Protein 3FYF (pdb70)

Secondary structure (DSSP, 8-state):
--STTHHHHHHHHHHHHHHHHHHHHHHHHHTT-EEEEEEEEEETTS-EEE--TTTSEEEEETTEEEEE-SSGGG-----EEEEEEEEEEEEE-TT--EEEEEEEE-SS-EEEEEEEEPTTSSEEEEEEEETT----EEEEEEEEETTT-/-HHHHHHHHHTTHHHHTTTTT-TTTHHHHHHHHHHHHHHHHHHTT-EEEEEEEEEETTS-EEE--TTTSEEEEETTEEEEEESSSSS-----EEEEEEEEEEEEEE-TT--EEEEEEEE-SS--EEEEEEEPTTS-EEEEEEEETTS---EEEEEEEEE--TTT--

CATH classification: 2.40.128.410

Foldseek 3Di:
DVVVPVVVVVVVVVLVVFLVLQVQLVVQLVQQFKKFFFQWKAWPVGDIDGDGSVQAMWTGDDQKIWGFHPDPPRDNVTDIQIAGKDDWDWDADPLGWIWIWIKGDDDVWIKIKIKIHDPSGQWIKIWIDIPVPPRIMIGTGGMHGNVVD/DVVVVVVVVVVVVVCCCPVVVCCVVVVLVVQLVLQVQLVVLLVQFFKKFQFQWKAFPVGDIDGDGSQQAMWGTDPQKIWGGHCPADLDPVVHDIQIAGKDDWDWDADPQGWIWIWIWGDGDPKIWIKIKIADPSGQWIKIFIDIPVPDTTMIGTGGMHGHDPPPHD

Sequence (315 aa):
EAWKKERQEKKALEAQQDSVSYVQAINALKNGSFVLEADNVVVFRNGIMRFVSSNTNYVEVNDGQGIIQTAFTNFVYNGVTVQQGNVNGISMRQDKDGNVYYNYGINGIAVSATVSSIVLTGGTNNQASVTINPNFSGNTLTMNGYLVPYNEGSLQTRKQREDAKREAWKKERQEKKALEAQQDSVSYVQAINALKNGSFVLEADNVVFRNGIMRFVSSNTNYVEVNDGQGIIQTAFTNFVYNGGVTVQGNVNGISMRQDKDGNVYYNYGINGIAVSSATVSSIVLTGGTNQASVTINPNFSGNTLTMNGYLVPYNEGHHH

Solvent-accessible surface area: 17370 Å² total; per-residue (Å²): 170,100,181,154,118,108,155,116,112,137,149,60,119,106,61,130,125,25,54,88,31,30,82,85,0,43,74,6,2,160,115,15,30,0,6,0,54,0,48,0,0,33,8,75,68,23,0,0,55,27,31,60,52,111,70,1,46,0,36,2,54,132,44,105,7,32,0,36,0,55,26,95,115,11,70,46,100,65,36,56,1,108,10,85,21,70,65,95,40,66,160,114,45,206,72,12,1,3,56,3,51,5,7,0,77,28,171,111,40,22,4,68,2,48,1,16,0,0,16,34,4,16,9,0,5,0,48,0,49,7,77,176,59,46,78,44,0,21,0,0,0,83,1,32,22,80,129,116,58,90,128,100,67,165,109,114,180,87,86,57,126,110,112,49,145,123,135,127,148,70,71,127,136,60,101,91,53,118,113,21,52,92,24,36,82,92,0,23,72,6,2,136,122,16,30,0,4,0,46,1,41,0,0,30,8,197,58,23,0,0,64,27,36,66,43,131,76,2,37,0,14,2,40,132,46,92,1,42,0,38,0,42,21,94,110,7,76,51,96,107,28,34,65,3,99,15,89,20,69,67,95,42,66,171,117,51,196,61,8,1,0,56,3,59,6,10,2,86,27,178,99,42,37,7,71,3,45,0,15,0,0,14,30,1,17,11,0,5,0,32,0,33,8,72,183,91,30,101,19,1,26,0,0,0,83,1,36,52,54,50,130,52,140,22,191

InterPro domains:
  IPR025347 Protein of unknown function DUF4251 [PF14059] (49-182)

B-factor: mean 65.66, std 26.93, range [27.72, 155.42]

Structure (mmCIF, N/CA/C/O backbone):
data_3FYF
#
_entry.id   3FYF
#
_cell.length_a   92.959
_cell.length_b   62.249
_cell.length_c   67.051
_cell.angle_alpha   90.00
_cell.angle_beta   94.37
_cell.angle_gamma   90.00
#
_symmetry.space_group_name_H-M   'C 1 2 1'
#
loop_
_entity.id
_entity.type
_entity.pdbx_description
1 polymer 'PROTEIN BVU-3222'
2 water water
#
loop_
_atom_site.group_PDB
_atom_site.id
_atom_site.type_symbol
_atom_site.label_atom_id
_atom_site.label_alt_id
_atom_site.label_comp_id
_atom_site.label_asym_id
_atom_site.label_entity_id
_atom_site.label_seq_id
_atom_site.pdbx_PDB_ins_code
_atom_site.Cartn_x
_atom_site.Cartn_y
_atom_site.Cartn_z
_atom_site.occupancy
_atom_site.B_iso_or_equiv
_atom_site.auth_seq_id
_atom_site.auth_comp_id
_atom_site.auth_asym_id
_atom_site.auth_atom_id
_atom_site.pdbx_PDB_model_num
ATOM 1 N N . GLU A 1 15 ? 38.309 92.672 -35.626 1.00 149.85 33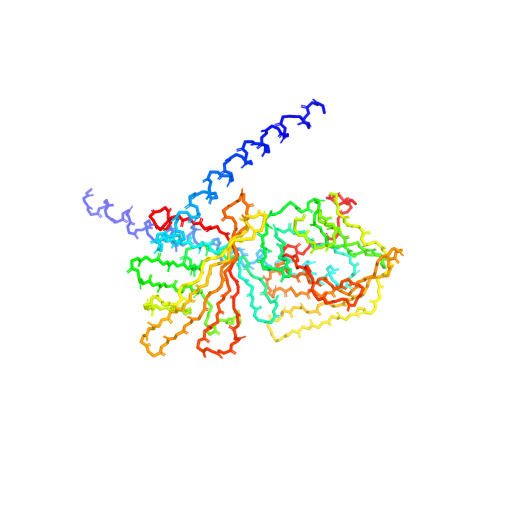 GLU A N 1
ATOM 2 C CA . GLU A 1 15 ? 37.253 93.556 -36.204 1.00 149.86 33 GLU A CA 1
ATOM 3 C C . GLU A 1 15 ? 36.357 92.809 -37.192 1.00 149.93 33 GLU A C 1
ATOM 4 O O . GLU A 1 15 ? 35.144 93.026 -37.224 1.00 149.92 33 GLU A O 1
ATOM 10 N N . ALA A 1 16 ? 36.963 91.934 -37.994 1.00 149.96 34 ALA A N 1
ATOM 11 C CA . ALA A 1 16 ? 36.228 91.132 -38.970 1.00 150.00 34 ALA A CA 1
ATOM 12 C C . ALA A 1 16 ? 35.849 89.764 -38.397 1.00 150.14 34 ALA A C 1
ATOM 13 O O . ALA A 1 16 ? 34.664 89.449 -38.258 1.00 149.28 34 ALA A O 1
ATOM 15 N N . TRP A 1 17 ? 36.862 88.966 -38.062 1.00 150.54 35 TRP A N 1
ATOM 16 C CA . TRP A 1 17 ? 36.664 87.636 -37.486 1.00 150.49 35 TRP A CA 1
ATOM 17 C C . TRP A 1 17 ? 36.486 87.705 -35.969 1.00 149.52 35 TRP A C 1
ATOM 18 O O . TRP A 1 17 ? 35.676 86.969 -35.399 1.00 149.65 35 TRP A O 1
ATOM 29 N N . LYS A 1 18 ? 37.235 88.600 -35.327 1.00 147.98 36 LYS A N 1
ATOM 30 C CA . LYS A 1 18 ? 37.287 88.680 -33.864 1.00 146.41 36 LYS A CA 1
ATOM 31 C C . LYS A 1 18 ? 36.256 89.640 -33.252 1.00 145.17 36 LYS A C 1
ATOM 32 O O . LYS A 1 18 ? 36.557 90.377 -32.308 1.00 144.91 36 LYS A O 1
ATOM 38 N N . LYS A 1 19 ? 35.044 89.619 -33.803 1.00 143.80 37 LYS A N 1
ATOM 39 C CA . LYS A 1 19 ? 33.898 90.345 -33.253 1.00 142.53 37 LYS A CA 1
ATOM 40 C C . LYS A 1 19 ? 32.652 89.459 -33.251 1.00 141.49 37 LYS A C 1
ATOM 41 O O . LYS A 1 19 ? 31.767 89.620 -32.408 1.00 141.25 37 LYS A O 1
ATOM 47 N N . GLU A 1 20 ? 32.596 88.530 -34.204 1.00 140.68 38 GLU A N 1
ATOM 48 C CA . GLU A 1 20 ? 31.542 87.517 -34.262 1.00 139.91 38 GLU A CA 1
ATOM 49 C C . GLU A 1 20 ? 31.832 86.405 -33.254 1.00 139.43 38 GLU A C 1
ATOM 50 O O . GLU A 1 20 ? 30.913 85.762 -32.740 1.00 139.97 38 GLU A O 1
ATOM 56 N N . ARG A 1 21 ? 33.119 86.193 -32.980 1.00 137.95 39 ARG A N 1
ATOM 57 C CA . ARG A 1 21 ? 33.572 85.180 -32.030 1.00 136.50 39 ARG A CA 1
ATOM 58 C C . ARG A 1 21 ? 33.348 85.634 -30.584 1.00 135.01 39 ARG A C 1
ATOM 59 O O . ARG A 1 21 ? 33.203 84.805 -29.681 1.00 135.44 39 ARG A O 1
ATOM 67 N N . GLN A 1 22 ? 33.318 86.951 -30.377 1.00 132.90 40 GLN A N 1
ATOM 68 C CA . GLN A 1 22 ? 32.997 87.546 -29.075 1.00 131.14 40 GLN A CA 1
ATOM 69 C C . GLN A 1 22 ? 31.508 87.430 -28.751 1.00 128.29 40 GLN A C 1
ATOM 70 O O . GLN A 1 22 ? 31.127 87.337 -27.582 1.00 128.09 40 GLN A O 1
ATOM 76 N N . GLU A 1 23 ? 30.678 87.450 -29.792 1.00 125.24 41 GLU A N 1
ATOM 77 C CA . GLU A 1 23 ? 29.228 87.329 -29.649 1.00 122.93 41 GLU A CA 1
ATOM 78 C C . GLU A 1 23 ? 28.807 85.895 -29.337 1.00 120.23 41 GLU A C 1
ATOM 79 O O . GLU A 1 23 ? 27.854 85.672 -28.590 1.00 120.92 41 GLU A O 1
ATOM 85 N N . LYS A 1 24 ? 29.527 84.931 -29.908 1.00 116.49 42 LYS A N 1
ATOM 86 C CA . LYS A 1 24 ? 29.266 83.506 -29.683 1.00 112.03 42 LYS A CA 1
ATOM 87 C C . LYS A 1 24 ? 29.787 83.050 -28.312 1.00 108.92 42 LYS A C 1
ATOM 88 O O . LYS A 1 24 ? 29.352 82.026 -27.779 1.00 106.50 42 LYS A O 1
ATOM 94 N N . LYS A 1 25 ? 30.721 83.824 -27.760 1.00 106.09 43 LYS A N 1
ATOM 95 C CA . LYS A 1 25 ? 31.203 83.655 -26.391 1.00 103.26 43 LYS A CA 1
ATOM 96 C C . LYS A 1 25 ? 30.115 84.054 -25.389 1.00 101.71 43 LYS A C 1
ATOM 97 O O . LYS A 1 25 ? 29.908 83.373 -24.380 1.00 100.81 43 LYS A O 1
ATOM 103 N N . ALA A 1 26 ? 29.422 85.154 -25.687 1.00 100.00 44 ALA A N 1
ATOM 104 C CA . ALA A 1 26 ? 28.355 85.690 -24.836 1.00 98.07 44 ALA A CA 1
ATOM 105 C C . ALA A 1 26 ? 27.087 84.832 -24.849 1.00 96.46 44 ALA A C 1
ATOM 106 O O . ALA A 1 26 ? 26.338 84.810 -23.869 1.00 97.03 44 ALA A O 1
ATOM 108 N N . LEU A 1 27 ? 26.848 84.141 -25.962 1.00 94.78 45 LEU A N 1
ATOM 109 C CA . LEU A 1 27 ? 25.749 83.180 -26.061 1.00 93.95 45 LEU A CA 1
ATOM 110 C C . LEU A 1 27 ? 26.029 81.924 -25.241 1.00 91.57 45 LEU A C 1
ATOM 111 O O . LEU A 1 27 ? 25.108 81.315 -24.691 1.00 93.21 45 LEU A O 1
ATOM 116 N N . GLU A 1 28 ? 27.303 81.542 -25.171 1.00 88.17 46 GLU A N 1
ATOM 117 C CA . GLU A 1 28 ? 27.739 80.437 -24.322 1.00 85.18 46 GLU A CA 1
ATOM 118 C C . GLU A 1 28 ? 27.710 80.851 -22.851 1.00 81.18 46 GLU A C 1
ATOM 119 O O . GLU A 1 28 ? 27.356 80.050 -21.984 1.00 80.81 46 GLU A O 1
ATOM 125 N N . ALA A 1 29 ? 28.061 82.110 -22.587 1.00 78.43 47 ALA A N 1
ATOM 126 C CA . ALA A 1 29 ? 28.019 82.687 -21.239 1.00 77.21 47 ALA A CA 1
ATOM 127 C C . ALA A 1 29 ? 26.594 82.877 -20.698 1.00 76.84 47 ALA A C 1
ATOM 128 O O . ALA A 1 29 ? 26.405 83.100 -19.500 1.00 74.87 47 ALA A O 1
ATOM 130 N N . GLN A 1 30 ? 25.603 82.796 -21.585 1.00 76.01 48 GLN A N 1
ATOM 131 C CA . GLN A 1 30 ? 24.197 82.861 -21.196 1.00 77.94 48 GLN A CA 1
ATOM 132 C C . GLN A 1 30 ? 23.655 81.450 -20.945 1.00 74.85 48 GLN A C 1
ATOM 133 O O . GLN A 1 30 ? 22.853 81.244 -20.033 1.00 73.44 48 GLN A O 1
ATOM 139 N N . GLN A 1 31 ? 24.107 80.490 -21.757 1.00 74.33 49 GLN A N 1
ATOM 140 C CA . GLN A 1 31 ? 23.802 79.064 -21.564 1.00 73.50 49 GLN A CA 1
ATOM 141 C C . GLN A 1 31 ? 24.413 78.521 -20.268 1.00 69.66 49 GLN A C 1
ATOM 142 O O . GLN A 1 31 ? 23.814 77.668 -19.606 1.00 64.53 49 GLN A O 1
ATOM 148 N N . ASP A 1 32 ? 25.607 79.018 -19.931 1.00 66.05 50 ASP A N 1
ATOM 149 C CA . ASP A 1 32 ? 26.315 78.667 -18.698 1.00 62.68 50 ASP A CA 1
ATOM 150 C C . ASP A 1 32 ? 25.538 79.116 -17.463 1.00 63.59 50 ASP A C 1
ATOM 151 O O . ASP A 1 32 ? 25.437 78.373 -16.480 1.00 64.09 50 ASP A O 1
ATOM 156 N N . SER A 1 33 ? 24.986 80.327 -17.530 1.00 64.36 51 SER A N 1
ATOM 157 C CA . SER A 1 33 ? 24.200 80.900 -16.435 1.00 62.88 51 SER A CA 1
ATOM 158 C C . SER A 1 33 ? 22.883 80.156 -16.206 1.00 63.67 51 SER A C 1
ATOM 159 O O . SER A 1 33 ? 22.459 79.979 -15.059 1.00 62.05 51 SER A O 1
ATOM 162 N N . VAL A 1 34 ? 22.257 79.716 -17.299 1.00 64.97 52 VAL A N 1
ATOM 163 C CA . VAL A 1 34 ? 21.035 78.904 -17.255 1.00 65.89 52 VAL A CA 1
ATOM 164 C C . VAL A 1 34 ? 21.324 77.545 -16.617 1.00 63.81 52 VAL A C 1
ATOM 165 O O . VAL A 1 34 ? 20.587 77.089 -15.732 1.00 67.63 52 VAL A O 1
ATOM 169 N N . SER A 1 35 ? 22.415 76.923 -17.057 1.00 61.13 53 SER A N 1
ATOM 170 C CA . SER A 1 35 ? 22.879 75.650 -16.512 1.00 59.95 53 SER A CA 1
ATOM 171 C C . SER A 1 35 ? 23.239 75.712 -15.015 1.00 55.86 53 SER A C 1
ATOM 172 O O . SER A 1 35 ? 23.067 74.732 -14.292 1.00 58.77 53 SER A O 1
ATOM 175 N N . TYR A 1 36 ? 23.713 76.874 -14.570 1.00 53.97 54 TYR A N 1
ATOM 176 C CA . TYR A 1 36 ? 24.041 77.146 -13.166 1.00 56.71 54 TYR A CA 1
ATOM 177 C C . TYR A 1 36 ? 22.831 77.131 -12.223 1.00 57.34 54 TYR A C 1
ATOM 178 O O . TYR A 1 36 ? 22.910 76.604 -11.110 1.00 60.72 54 TYR A O 1
ATOM 187 N N . VAL A 1 37 ? 21.723 77.713 -12.675 1.00 59.70 55 VAL A N 1
ATOM 188 C CA . VAL A 1 37 ? 20.465 77.744 -11.921 1.00 58.27 55 VAL A CA 1
ATOM 189 C C . VAL A 1 37 ? 19.889 76.326 -11.834 1.00 57.51 55 VAL A C 1
ATOM 190 O O . VAL A 1 37 ? 19.405 75.906 -10.778 1.00 58.37 55 VAL A O 1
ATOM 194 N N . GLN A 1 38 ? 19.981 75.592 -12.943 1.00 56.63 56 GLN A N 1
ATOM 195 C CA . GLN A 1 38 ? 19.589 74.182 -13.003 1.00 58.43 56 GLN A CA 1
ATOM 196 C C . GLN A 1 38 ? 20.434 73.297 -12.092 1.00 56.50 56 GLN A C 1
ATOM 197 O O . GLN A 1 38 ? 19.905 72.367 -11.480 1.00 58.85 56 GLN A O 1
ATOM 203 N N . ALA A 1 39 ? 21.736 73.586 -12.014 1.00 55.76 57 ALA A N 1
ATOM 204 C CA . ALA A 1 39 ? 22.652 72.900 -11.091 1.00 52.40 57 ALA A CA 1
ATOM 205 C C . ALA A 1 39 ? 22.298 73.168 -9.627 1.00 46.97 57 ALA A C 1
ATOM 206 O O . ALA A 1 39 ? 22.243 72.239 -8.826 1.00 49.19 57 ALA A O 1
ATOM 208 N N . ILE A 1 40 ? 22.069 74.441 -9.301 1.00 51.63 58 ILE A N 1
ATOM 209 C CA . ILE A 1 40 ? 21.755 74.899 -7.939 1.00 56.34 58 ILE A CA 1
ATOM 210 C C . ILE A 1 40 ? 20.444 74.313 -7.405 1.00 60.74 58 ILE A C 1
ATOM 211 O O . ILE A 1 40 ? 20.366 73.913 -6.237 1.00 64.62 58 ILE A O 1
ATOM 216 N N . ASN A 1 41 ? 19.435 74.241 -8.274 1.00 64.59 59 ASN A N 1
ATOM 217 C CA . ASN A 1 41 ? 18.153 73.620 -7.943 1.00 62.84 59 ASN A CA 1
ATOM 218 C C . ASN A 1 41 ? 18.275 72.110 -7.763 1.00 60.62 59 ASN A C 1
ATOM 219 O O . ASN A 1 41 ? 17.648 71.537 -6.877 1.00 63.19 59 ASN A O 1
ATOM 224 N N . ALA A 1 42 ? 19.107 71.485 -8.592 1.00 60.29 60 ALA A N 1
ATOM 225 C CA . ALA A 1 42 ? 19.362 70.044 -8.534 1.00 59.64 60 ALA A CA 1
ATOM 226 C C . ALA A 1 42 ? 20.074 69.620 -7.248 1.00 59.12 60 ALA A C 1
ATOM 227 O O . ALA A 1 42 ? 19.745 68.579 -6.673 1.00 60.27 60 ALA A O 1
ATOM 229 N N . LEU A 1 43 ? 21.043 70.425 -6.806 1.00 58.28 61 LEU A N 1
ATOM 230 C CA . LEU A 1 43 ? 21.722 70.193 -5.526 1.00 55.51 61 LEU A CA 1
ATOM 231 C C . LEU A 1 43 ? 20.777 70.399 -4.341 1.00 56.18 61 LEU A C 1
ATOM 232 O O . LEU A 1 43 ? 20.776 69.602 -3.406 1.00 61.29 61 LEU A O 1
ATOM 237 N N . LYS A 1 44 ? 19.978 71.465 -4.397 1.00 61.56 62 LYS A N 1
ATOM 238 C CA . LYS A 1 44 ? 18.985 71.789 -3.365 1.00 64.07 62 LYS A CA 1
ATOM 239 C C . LYS A 1 44 ? 17.909 70.700 -3.216 1.00 62.46 62 LYS A C 1
ATOM 240 O O . LYS A 1 44 ? 17.537 70.338 -2.100 1.00 62.29 62 LYS A O 1
ATOM 246 N N . ASN A 1 45 ? 17.444 70.161 -4.343 1.00 60.39 63 ASN A N 1
ATOM 247 C CA . ASN A 1 45 ? 16.439 69.089 -4.345 1.00 60.94 63 ASN A CA 1
ATOM 248 C C . ASN A 1 45 ? 16.974 67.700 -3.997 1.00 62.47 63 ASN A C 1
ATOM 249 O O . ASN A 1 45 ? 16.191 66.761 -3.803 1.00 64.21 63 ASN A O 1
ATOM 254 N N . GLY A 1 46 ? 18.299 67.573 -3.925 1.00 57.46 64 GLY A N 1
ATOM 255 C CA . GLY A 1 46 ? 18.949 66.293 -3.667 1.00 54.88 64 GLY A CA 1
ATOM 256 C C . GLY A 1 46 ? 18.776 65.332 -4.825 1.00 55.23 64 GLY A C 1
ATOM 257 O O . GLY A 1 46 ? 18.659 64.120 -4.623 1.00 54.33 64 GLY A O 1
ATOM 258 N N . SER A 1 47 ? 18.744 65.884 -6.038 1.00 54.69 65 SER A N 1
ATOM 259 C CA . SER A 1 47 ? 18.534 65.101 -7.247 1.00 55.35 65 SER A CA 1
ATOM 260 C C . SER A 1 47 ? 19.435 65.616 -8.367 1.00 52.70 65 SER A C 1
ATOM 261 O O . SER A 1 47 ? 19.080 66.550 -9.083 1.00 56.88 65 SER A O 1
ATOM 264 N N . PHE A 1 48 ? 20.609 65.006 -8.510 1.00 50.74 66 PHE A N 1
ATOM 265 C CA . PHE A 1 48 ? 21.624 65.513 -9.438 1.00 50.60 66 PHE A CA 1
ATOM 266 C C . PHE A 1 48 ? 22.575 64.414 -9.873 1.00 49.06 66 PHE A C 1
ATOM 267 O O . PHE A 1 48 ? 22.603 63.333 -9.285 1.00 53.33 66 PHE A O 1
ATOM 275 N N . VAL A 1 49 ? 23.366 64.712 -10.900 1.00 50.80 67 VAL A N 1
ATOM 276 C CA . VAL A 1 49 ? 24.429 63.823 -11.347 1.00 46.63 67 VAL A CA 1
ATOM 277 C C . VAL A 1 49 ? 25.618 64.653 -11.846 1.00 46.86 67 VAL A C 1
ATOM 278 O O . VAL A 1 49 ? 25.435 65.664 -12.517 1.00 48.32 67 VAL A O 1
ATOM 282 N N . LEU A 1 50 ? 26.831 64.264 -11.455 1.00 49.81 68 LEU A N 1
ATOM 283 C CA . LEU A 1 50 ? 28.025 64.836 -12.069 1.00 48.99 68 LEU A CA 1
ATOM 284 C C . LEU A 1 50 ? 28.705 63.797 -12.918 1.00 49.12 68 LEU A C 1
ATOM 285 O O . LEU A 1 50 ? 29.197 62.791 -12.416 1.00 45.65 68 LEU A O 1
ATOM 290 N N . GLU A 1 51 ? 28.735 64.081 -14.212 1.00 51.75 69 GLU A N 1
ATOM 291 C CA . GLU A 1 51 ? 29.363 63.234 -15.200 1.00 53.58 69 GLU A CA 1
ATOM 292 C C . GLU A 1 51 ? 30.826 63.652 -15.354 1.00 46.18 69 GLU A C 1
ATOM 293 O O . GLU A 1 51 ? 31.118 64.740 -15.844 1.00 46.76 69 GLU A O 1
ATOM 299 N N . ALA A 1 52 ? 31.737 62.789 -14.906 1.00 46.97 70 ALA A N 1
ATOM 300 C CA . ALA A 1 52 ? 33.172 63.082 -14.938 1.00 45.99 70 ALA A CA 1
ATOM 301 C C . ALA A 1 52 ? 33.754 63.140 -16.353 1.00 47.15 70 ALA A C 1
ATOM 302 O O . ALA A 1 52 ? 33.605 62.206 -17.143 1.00 43.68 70 ALA A O 1
ATOM 304 N N . ASP A 1 53 ? 34.406 64.257 -16.655 1.00 43.89 71 ASP A N 1
ATOM 305 C CA . ASP A 1 53 ? 35.237 64.373 -17.835 1.00 45.64 71 ASP A CA 1
ATOM 306 C C . ASP A 1 53 ? 36.637 63.847 -17.538 1.00 44.64 71 ASP A C 1
ATOM 307 O O . ASP A 1 53 ? 37.239 63.158 -18.357 1.00 41.75 71 ASP A O 1
ATOM 312 N N . ASN A 1 54 ? 37.158 64.189 -16.363 1.00 44.75 72 ASN A N 1
ATOM 313 C CA . ASN A 1 54 ? 38.454 63.668 -15.938 1.00 41.92 72 ASN A CA 1
ATOM 314 C C . ASN A 1 54 ? 38.495 63.328 -14.464 1.00 37.51 72 ASN A C 1
ATOM 315 O O . ASN A 1 54 ? 37.693 63.825 -13.680 1.00 31.64 72 ASN A O 1
ATOM 320 N N . VAL A 1 55 ? 39.435 62.458 -14.111 1.00 36.94 73 VAL A N 1
ATOM 321 C CA A VAL A 1 55 ? 39.612 61.975 -12.750 0.50 39.07 73 VAL A CA 1
ATOM 322 C CA B VAL A 1 55 ? 39.608 62.057 -12.724 0.50 38.94 73 VAL A CA 1
ATOM 323 C C . VAL A 1 55 ? 41.041 62.296 -12.290 1.00 39.38 73 VAL A C 1
ATOM 324 O O . VAL A 1 55 ? 41.984 62.068 -13.047 1.00 38.32 73 VAL A O 1
ATOM 331 N N . VAL A 1 56 ? 41.190 62.817 -11.069 1.00 42.40 74 VAL A N 1
ATOM 332 C CA . VAL A 1 56 ? 42.506 63.101 -10.482 1.00 40.65 74 VAL A CA 1
ATOM 333 C C . VAL A 1 56 ? 42.689 62.217 -9.260 1.00 41.76 74 VAL A C 1
ATOM 334 O O . VAL A 1 56 ? 41.854 62.214 -8.359 1.00 36.34 74 VAL A O 1
ATOM 338 N N . PHE A 1 57 ? 43.782 61.459 -9.250 1.00 43.57 75 PHE A N 1
ATOM 339 C CA . PHE A 1 57 ? 44.051 60.501 -8.188 1.00 46.11 75 PHE A CA 1
ATOM 340 C C . PHE A 1 57 ? 44.956 61.083 -7.100 1.00 48.74 75 PHE A C 1
ATOM 341 O O . PHE A 1 57 ? 45.466 62.203 -7.238 1.00 44.79 75 PHE A O 1
ATOM 349 N N . ARG A 1 58 ? 45.138 60.309 -6.030 1.00 54.95 76 ARG A N 1
ATOM 350 C CA . ARG A 1 58 ? 45.916 60.711 -4.849 1.00 59.02 76 ARG A CA 1
ATOM 351 C C . ARG A 1 58 ? 47.374 61.007 -5.186 1.00 57.25 76 ARG A C 1
ATOM 352 O O . ARG A 1 58 ? 47.935 61.999 -4.722 1.00 57.20 76 ARG A O 1
ATOM 354 N N . ASN A 1 59 ? 47.961 60.153 -6.022 1.00 60.57 77 ASN A N 1
ATOM 355 C CA . ASN A 1 59 ? 49.336 60.316 -6.482 1.00 59.76 77 ASN A CA 1
ATOM 356 C C . ASN A 1 59 ? 49.528 61.306 -7.643 1.00 56.04 77 ASN A C 1
ATOM 357 O O . ASN A 1 59 ? 50.557 61.278 -8.316 1.00 60.13 77 ASN A O 1
ATOM 362 N N . GLY A 1 60 ? 48.533 62.160 -7.877 1.00 48.91 78 GLY A N 1
ATOM 363 C CA . GLY A 1 60 ? 48.652 63.245 -8.841 1.00 44.88 78 GLY A CA 1
ATOM 364 C C . GLY A 1 60 ? 48.338 62.901 -10.285 1.00 42.85 78 GLY A C 1
ATOM 365 O O . GLY A 1 60 ? 48.374 63.778 -11.151 1.00 41.30 78 GLY A O 1
ATOM 366 N N . ILE A 1 61 ? 48.034 61.630 -10.548 1.00 38.47 79 ILE A N 1
ATOM 367 C CA . ILE A 1 61 ? 47.665 61.177 -11.889 1.00 38.80 79 ILE A CA 1
ATOM 368 C C . ILE A 1 61 ? 46.295 61.730 -12.247 1.00 40.96 79 ILE A C 1
ATOM 369 O O . ILE A 1 61 ? 45.360 61.632 -11.453 1.00 46.72 79 ILE A O 1
ATOM 374 N N . MET A 1 62 ? 46.197 62.368 -13.408 1.00 43.31 80 MET A N 1
ATOM 375 C CA . MET A 1 62 ? 44.892 62.644 -13.986 1.00 43.94 80 MET A CA 1
ATOM 376 C C . MET A 1 62 ? 44.681 61.904 -15.301 1.00 44.39 80 MET A C 1
ATOM 377 O O . MET A 1 62 ? 45.598 61.755 -16.114 1.00 44.38 80 MET A O 1
ATOM 382 N N . ARG A 1 63 ? 43.451 61.440 -15.479 1.00 41.41 81 ARG A N 1
ATOM 383 C CA . ARG A 1 63 ? 43.074 60.707 -16.661 1.00 43.89 81 ARG A CA 1
ATOM 384 C C . ARG A 1 63 ? 41.746 61.236 -17.179 1.00 39.12 81 ARG A C 1
ATOM 385 O O . ARG A 1 63 ? 40.789 61.345 -16.417 1.00 40.42 81 ARG A O 1
ATOM 393 N N . PHE A 1 64 ? 41.687 61.571 -18.467 1.00 41.12 82 PHE A N 1
ATOM 394 C CA . PHE A 1 64 ? 40.411 61.922 -19.105 1.00 40.99 82 PHE A CA 1
ATOM 395 C C . PHE A 1 64 ? 39.610 60.643 -19.319 1.00 39.62 82 PHE A C 1
ATOM 396 O O . PHE A 1 64 ? 40.165 59.639 -19.739 1.00 43.85 82 PHE A O 1
ATOM 404 N N . VAL A 1 65 ? 38.321 60.669 -18.987 1.00 40.61 83 VAL A N 1
ATOM 405 C CA . VAL A 1 65 ? 37.511 59.444 -18.958 1.00 48.75 83 VAL A CA 1
ATOM 406 C C . VAL A 1 65 ? 36.161 59.632 -19.640 1.00 52.83 83 VAL A C 1
ATOM 407 O O . VAL A 1 65 ? 35.799 60.747 -20.026 1.00 57.54 83 VAL A O 1
ATOM 411 N N . SER A 1 66 ? 35.416 58.541 -19.781 1.00 60.60 84 SER A N 1
ATOM 412 C CA . SER A 1 66 ? 34.040 58.630 -20.248 1.00 63.86 84 SER A CA 1
ATOM 413 C C . SER A 1 66 ? 33.093 58.915 -19.087 1.00 63.31 84 SER A C 1
ATOM 414 O O . SER A 1 66 ? 33.214 58.333 -18.007 1.00 63.89 84 SER A O 1
ATOM 417 N N . SER A 1 67 ? 32.143 59.810 -19.330 1.00 67.86 85 SER A N 1
ATOM 418 C CA . SER A 1 67 ? 31.189 60.262 -18.318 1.00 71.41 85 SER A CA 1
ATOM 419 C C . SER A 1 67 ? 30.105 59.243 -17.928 1.00 76.00 85 SER A C 1
ATOM 420 O O . SER A 1 67 ? 29.323 59.488 -17.001 1.00 75.20 85 SER A O 1
ATOM 423 N N . ASN A 1 68 ? 30.061 58.109 -18.631 1.00 75.51 86 ASN A N 1
ATOM 424 C CA . ASN A 1 68 ? 29.114 57.039 -18.319 1.00 74.61 86 ASN A CA 1
ATOM 425 C C . ASN A 1 68 ? 29.678 55.926 -17.424 1.00 70.80 86 ASN A C 1
ATOM 426 O O . ASN A 1 68 ? 28.913 55.135 -16.874 1.00 71.08 86 ASN A O 1
ATOM 431 N N . THR A 1 69 ? 31.002 55.866 -17.277 1.00 65.40 87 THR A N 1
ATOM 432 C CA . THR A 1 69 ? 31.633 54.893 -16.371 1.00 64.41 87 THR A CA 1
ATOM 433 C C . THR A 1 69 ? 32.318 55.551 -15.158 1.00 60.66 87 THR A C 1
ATOM 434 O O . THR A 1 69 ? 32.891 54.871 -14.304 1.00 56.88 87 THR A O 1
ATOM 438 N N . ASN A 1 70 ? 32.256 56.878 -15.097 1.00 56.94 88 ASN A N 1
ATOM 439 C CA . ASN A 1 70 ? 32.785 57.639 -13.964 1.00 52.54 88 ASN A CA 1
ATOM 440 C C . ASN A 1 70 ? 31.829 58.769 -13.625 1.00 47.57 88 ASN A C 1
ATOM 441 O O . ASN A 1 70 ? 31.700 59.717 -14.394 1.00 48.30 88 ASN A O 1
ATOM 446 N N . TYR A 1 71 ? 31.141 58.656 -12.491 1.00 46.94 89 TYR A N 1
ATOM 447 C CA . TYR A 1 71 ? 30.111 59.634 -12.132 1.00 48.53 89 TYR A CA 1
ATOM 448 C C . TYR A 1 71 ? 29.723 59.614 -10.652 1.00 46.34 89 TYR A C 1
ATOM 449 O O . TYR A 1 71 ? 30.058 58.691 -9.920 1.00 43.05 89 TYR A O 1
ATOM 458 N N . VAL A 1 72 ? 29.027 60.659 -10.220 1.00 48.80 90 VAL A N 1
ATOM 459 C CA . VAL A 1 72 ? 28.322 60.637 -8.938 1.00 53.38 90 VAL A CA 1
ATOM 460 C C . VAL A 1 72 ? 26.880 61.060 -9.165 1.00 50.14 90 VAL A C 1
ATOM 461 O O . VAL A 1 72 ? 26.615 61.998 -9.905 1.00 53.69 90 VAL A O 1
ATOM 465 N N . GLU A 1 73 ? 25.947 60.342 -8.556 1.00 53.39 91 GLU A N 1
ATOM 466 C CA . GLU A 1 73 ? 24.555 60.780 -8.556 1.00 55.67 91 GLU A CA 1
ATOM 467 C C . GLU A 1 73 ? 23.927 60.673 -7.179 1.00 49.94 91 GLU A C 1
ATOM 468 O O . GLU A 1 73 ? 24.297 59.821 -6.379 1.00 49.12 91 GLU A O 1
ATOM 474 N N . VAL A 1 74 ? 23.009 61.588 -6.901 1.00 52.40 92 VAL A N 1
ATOM 475 C CA . VAL A 1 74 ? 22.194 61.537 -5.698 1.00 55.31 92 VAL A CA 1
ATOM 476 C C . VAL A 1 74 ? 20.756 61.722 -6.153 1.00 60.40 92 VAL A C 1
ATOM 477 O O . VAL A 1 74 ? 20.463 62.642 -6.915 1.00 59.73 92 VAL A O 1
ATOM 481 N N . ASN A 1 75 ? 19.882 60.817 -5.719 1.00 60.87 93 ASN A N 1
ATOM 482 C CA . ASN A 1 75 ? 18.450 60.949 -5.944 1.00 65.55 93 ASN A CA 1
ATOM 483 C C . ASN A 1 75 ? 17.657 60.310 -4.810 1.00 66.59 93 ASN A C 1
ATOM 484 O O . ASN A 1 75 ? 17.966 59.190 -4.388 1.00 66.81 93 ASN A O 1
ATOM 489 N N . ASP A 1 76 ? 16.661 61.050 -4.319 1.00 67.79 94 ASP A N 1
ATOM 490 C CA . ASP A 1 76 ? 15.672 60.568 -3.343 1.00 70.38 94 ASP A CA 1
ATOM 491 C C . ASP A 1 76 ? 16.303 59.977 -2.077 1.00 67.44 94 ASP A C 1
ATOM 492 O O . ASP A 1 76 ? 15.913 58.896 -1.617 1.00 67.42 94 ASP A O 1
ATOM 497 N N . GLY A 1 77 ? 17.300 60.678 -1.539 1.00 60.33 95 GLY A N 1
ATOM 498 C CA . GLY A 1 77 ? 17.983 60.251 -0.320 1.00 51.39 95 GLY A CA 1
ATOM 499 C C . GLY A 1 77 ? 18.957 59.100 -0.496 1.00 50.08 95 GLY A C 1
ATOM 500 O O . GLY A 1 77 ? 19.463 58.558 0.487 1.00 49.66 95 GLY A O 1
ATOM 501 N N . GLN A 1 78 ? 19.213 58.712 -1.743 1.00 51.78 96 GLN A N 1
ATOM 502 C CA . GLN A 1 78 ? 20.216 57.688 -2.040 1.00 55.12 96 GLN A CA 1
ATOM 503 C C . GLN A 1 78 ? 21.262 58.206 -3.021 1.00 52.95 96 GLN A C 1
ATOM 504 O O . GLN A 1 78 ? 20.985 59.091 -3.826 1.00 51.78 96 GLN A O 1
ATOM 510 N N . GLY A 1 79 ? 22.466 57.649 -2.942 1.00 52.81 97 GLY A N 1
ATOM 511 C CA . GLY A 1 79 ? 23.551 58.082 -3.806 1.00 53.04 97 GLY A CA 1
ATOM 512 C C . GLY A 1 79 ? 24.437 56.970 -4.320 1.00 51.99 97 GLY A C 1
ATOM 513 O O . GLY A 1 79 ? 24.540 55.908 -3.717 1.00 51.44 97 GLY A O 1
ATOM 514 N N . ILE A 1 80 ? 25.075 57.213 -5.455 1.00 55.45 98 ILE A N 1
ATOM 515 C CA . ILE A 1 80 ? 26.092 56.297 -5.946 1.00 54.04 98 ILE A CA 1
ATOM 516 C C . ILE A 1 80 ? 27.353 57.034 -6.420 1.00 49.07 98 ILE A C 1
ATOM 517 O O . ILE A 1 80 ? 27.285 58.128 -6.994 1.00 44.57 98 ILE A O 1
ATOM 522 N N . ILE A 1 81 ? 28.497 56.440 -6.100 1.00 47.51 99 ILE A N 1
ATOM 523 C CA . ILE A 1 81 ? 29.775 56.802 -6.666 1.00 47.48 99 ILE A CA 1
ATOM 524 C C . ILE A 1 81 ? 30.190 55.626 -7.539 1.00 49.61 99 ILE A C 1
ATOM 525 O O . ILE A 1 81 ? 30.367 54.510 -7.049 1.00 48.15 99 ILE A O 1
ATOM 530 N N . GLN A 1 82 ? 30.325 55.884 -8.835 1.00 50.72 100 GLN A N 1
ATOM 531 C CA . GLN A 1 82 ? 30.783 54.880 -9.780 1.00 50.72 100 GLN A CA 1
ATOM 532 C C . GLN A 1 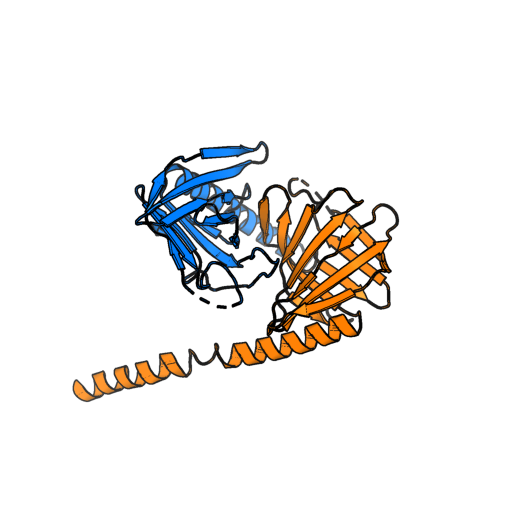82 ? 32.075 55.341 -10.447 1.00 50.56 100 GLN A C 1
ATOM 533 O O . GLN A 1 82 ? 32.162 56.455 -10.966 1.00 50.99 100 GLN A O 1
ATOM 539 N N . THR A 1 83 ? 33.075 54.472 -10.419 1.00 51.18 101 THR A N 1
ATOM 540 C CA . THR A 1 83 ? 34.346 54.737 -11.074 1.00 51.91 101 THR A CA 1
ATOM 541 C C . THR A 1 83 ? 34.937 53.458 -11.662 1.00 53.00 101 THR A C 1
ATOM 542 O O . THR A 1 83 ? 34.718 52.367 -11.136 1.00 53.59 101 THR A O 1
ATOM 546 N N . ALA A 1 84 ? 35.683 53.606 -12.754 1.00 53.59 102 ALA A N 1
ATOM 547 C CA . ALA A 1 84 ? 36.248 52.469 -13.486 1.00 56.27 102 ALA A CA 1
ATOM 548 C C . ALA A 1 84 ? 37.562 51.952 -12.894 1.00 60.96 102 ALA A C 1
ATOM 549 O O . ALA A 1 84 ? 38.182 51.032 -13.443 1.00 62.62 102 ALA A O 1
ATOM 551 N N . PHE A 1 85 ? 37.966 52.525 -11.762 1.00 61.04 103 PHE A N 1
ATOM 552 C CA . PHE A 1 85 ? 39.273 52.255 -11.179 1.00 61.28 103 PHE A CA 1
ATOM 553 C C . PHE A 1 85 ? 39.124 51.585 -9.822 1.00 63.26 103 PHE A C 1
ATOM 554 O O . PHE A 1 85 ? 38.506 52.135 -8.910 1.00 62.33 103 PHE A O 1
ATOM 562 N N . THR A 1 86 ? 39.685 50.382 -9.720 1.00 65.95 104 THR A N 1
ATOM 563 C CA . THR A 1 86 ? 39.628 49.553 -8.516 1.00 69.89 104 THR A CA 1
ATOM 564 C C . THR A 1 86 ? 40.426 50.199 -7.379 1.00 69.52 104 THR A C 1
ATOM 565 O O . THR A 1 86 ? 41.527 50.715 -7.605 1.00 71.11 104 THR A O 1
ATOM 569 N N . ASN A 1 87 ? 39.849 50.176 -6.175 1.00 65.88 105 ASN A N 1
ATOM 570 C CA . ASN A 1 87 ? 40.422 50.786 -4.961 1.00 67.91 105 ASN A CA 1
ATOM 571 C C . ASN A 1 87 ? 40.745 52.278 -5.055 1.00 66.99 105 ASN A C 1
ATOM 572 O O . ASN A 1 87 ? 41.551 52.790 -4.270 1.00 68.67 105 ASN A O 1
ATOM 577 N N . PHE A 1 88 ? 40.100 52.954 -6.012 1.00 64.61 106 PHE A N 1
ATOM 578 C CA . PHE A 1 88 ? 40.260 54.395 -6.283 1.00 65.16 106 PHE A CA 1
ATOM 579 C C . PHE A 1 88 ? 41.695 54.800 -6.663 1.00 65.10 106 PHE A C 1
ATOM 580 O O . PHE A 1 88 ? 42.112 55.935 -6.440 1.00 66.77 106 PHE A O 1
ATOM 588 N N . VAL A 1 89 ? 42.432 53.850 -7.239 1.00 66.15 107 VAL A N 1
ATOM 589 C CA . VAL A 1 89 ? 43.809 54.051 -7.698 1.00 68.78 107 VAL A CA 1
ATOM 590 C C . VAL A 1 89 ? 43.810 53.754 -9.196 1.00 68.45 107 VAL A C 1
ATOM 591 O O . VAL A 1 89 ? 43.111 52.840 -9.647 1.00 69.45 107 VAL A O 1
ATOM 595 N N . TYR A 1 90 ? 44.572 54.539 -9.960 1.00 67.17 108 TYR A N 1
ATOM 596 C CA . TYR A 1 90 ? 44.632 54.407 -11.419 1.00 66.28 108 TYR A CA 1
ATOM 597 C C . TYR A 1 90 ? 45.188 53.057 -11.882 1.00 70.03 108 TYR A C 1
ATOM 598 O O . TYR A 1 90 ? 44.642 52.429 -12.795 1.00 69.24 108 TYR A O 1
ATOM 607 N N . ASN A 1 91 ? 46.277 52.630 -11.250 1.00 74.18 109 ASN A N 1
ATOM 608 C CA . ASN A 1 91 ? 46.964 51.397 -11.618 1.00 78.04 109 ASN A CA 1
ATOM 609 C C . ASN A 1 91 ? 46.575 50.231 -10.713 1.00 79.64 109 ASN A C 1
ATOM 610 O O . ASN A 1 91 ? 46.681 49.068 -11.103 1.00 84.69 109 ASN A O 1
ATOM 615 N N . GLY A 1 99 ? 36.576 48.035 -10.941 1.00 77.88 117 GLY A N 1
ATOM 616 C CA . GLY A 1 99 ? 35.767 49.247 -10.877 1.00 80.48 117 GLY A CA 1
ATOM 617 C C . GLY A 1 99 ? 34.827 49.280 -9.687 1.00 80.45 117 GLY A C 1
ATOM 618 O O . GLY A 1 99 ? 33.902 48.470 -9.597 1.00 86.56 117 GLY A O 1
ATOM 619 N N . VAL A 1 100 ? 35.057 50.232 -8.784 1.00 77.00 118 VAL A N 1
ATOM 620 C CA . VAL A 1 100 ? 34.314 50.329 -7.524 1.00 71.15 118 VAL A CA 1
ATOM 621 C C . VAL A 1 100 ? 32.930 50.948 -7.716 1.00 68.82 118 VAL A C 1
ATOM 622 O O . VAL A 1 100 ? 32.752 51.881 -8.504 1.00 67.11 118 VAL A O 1
ATOM 626 N N . THR A 1 101 ? 31.960 50.394 -6.994 1.00 66.90 119 THR A N 1
ATOM 627 C CA . THR A 1 101 ? 30.628 50.959 -6.865 1.00 66.90 119 THR A CA 1
ATOM 628 C C . THR A 1 101 ? 30.403 51.230 -5.380 1.00 66.44 119 THR A C 1
ATOM 629 O O . THR A 1 101 ? 30.531 50.322 -4.551 1.00 68.32 119 THR A O 1
ATOM 633 N N . VAL A 1 102 ? 30.108 52.484 -5.042 1.00 61.77 120 VAL A N 1
ATOM 634 C CA . VAL A 1 102 ? 29.751 52.849 -3.667 1.00 58.13 120 VAL A CA 1
ATOM 635 C C . VAL A 1 102 ? 28.327 53.376 -3.671 1.00 55.44 120 VAL A C 1
ATOM 636 O O . VAL A 1 102 ? 28.064 54.466 -4.170 1.00 55.82 120 VAL A O 1
ATOM 640 N N . GLN A 1 103 ? 27.412 52.577 -3.133 1.00 56.78 121 GLN A N 1
ATOM 641 C CA A GLN A 1 103 ? 26.000 52.936 -3.102 0.50 56.25 121 GLN A CA 1
ATOM 642 C CA B GLN A 1 103 ? 25.997 52.927 -3.105 0.50 56.73 121 GLN A CA 1
ATOM 643 C C . GLN A 1 103 ? 25.472 52.916 -1.674 1.00 56.07 121 GLN A C 1
ATOM 644 O O . GLN A 1 103 ? 25.924 52.124 -0.843 1.00 57.56 121 GLN A O 1
ATOM 655 N N . GLY A 1 104 ? 24.531 53.806 -1.382 1.00 52.97 122 GLY A N 1
ATOM 656 C CA . GLY A 1 104 ? 24.001 53.893 -0.032 1.00 50.75 122 GLY A CA 1
ATOM 657 C C . GLY A 1 104 ? 23.109 55.081 0.227 1.00 47.93 122 GLY A C 1
ATOM 658 O O . GLY A 1 104 ? 22.689 55.779 -0.695 1.00 51.65 122 GLY A O 1
ATOM 659 N N . ASN A 1 105 ? 22.807 55.294 1.499 1.00 49.72 123 ASN A N 1
ATOM 660 C CA . ASN A 1 105 ? 21.940 56.389 1.909 1.00 52.56 123 ASN A CA 1
ATOM 661 C C . ASN A 1 105 ? 22.713 57.685 2.152 1.00 51.26 123 ASN A C 1
ATOM 662 O O . ASN A 1 105 ? 23.826 57.668 2.686 1.00 46.34 123 ASN A O 1
ATOM 667 N N . VAL A 1 106 ? 22.110 58.799 1.742 1.00 53.83 124 VAL A N 1
ATOM 668 C CA . VAL A 1 106 ? 22.743 60.116 1.794 1.00 55.22 124 VAL A CA 1
ATOM 669 C C . VAL A 1 106 ? 22.400 60.844 3.101 1.00 55.83 124 VAL A C 1
ATOM 670 O O . VAL A 1 106 ? 21.226 61.085 3.393 1.00 60.10 124 VAL A O 1
ATOM 674 N N . ASN A 1 107 ? 23.429 61.177 3.880 1.00 52.67 125 ASN A N 1
ATOM 675 C CA . ASN A 1 107 ? 23.256 61.888 5.156 1.00 55.32 125 ASN A CA 1
ATOM 676 C C . ASN A 1 107 ? 24.233 63.057 5.368 1.00 53.90 125 ASN A C 1
ATOM 677 O O . ASN A 1 107 ? 25.247 63.162 4.675 1.00 51.52 125 ASN A O 1
ATOM 682 N N . GLY A 1 108 ? 23.921 63.916 6.340 1.00 53.20 126 GLY A N 1
ATOM 683 C CA . GLY A 1 108 ? 24.809 65.011 6.748 1.00 49.48 126 GLY A CA 1
ATOM 684 C C . GLY A 1 108 ? 25.101 65.968 5.615 1.00 48.13 126 GLY A C 1
ATOM 685 O O . GLY A 1 108 ? 26.257 66.218 5.285 1.00 48.43 126 GLY A O 1
ATOM 686 N N . ILE A 1 109 ? 24.040 66.466 4.994 1.00 48.39 127 ILE A N 1
ATOM 687 C CA . ILE A 1 109 ? 24.162 67.356 3.857 1.00 49.10 127 ILE A CA 1
ATOM 688 C C . ILE A 1 109 ? 24.456 68.778 4.334 1.00 50.68 127 ILE A C 1
ATOM 689 O O . ILE A 1 109 ? 23.776 69.292 5.217 1.00 53.07 127 ILE A O 1
ATOM 694 N N . SER A 1 110 ? 25.488 69.389 3.754 1.00 51.94 128 SER A N 1
ATOM 695 C CA . SER A 1 110 ? 25.773 70.813 3.934 1.00 54.59 128 SER A CA 1
ATOM 696 C C . SER A 1 110 ? 25.832 71.464 2.567 1.00 52.18 128 SER A C 1
ATOM 697 O O . SER A 1 110 ? 26.488 70.949 1.664 1.00 51.35 128 SER A O 1
ATOM 700 N N . MET A 1 111 ? 25.135 72.582 2.410 1.00 48.26 129 MET A N 1
ATOM 701 C CA . MET A 1 111 ? 25.175 73.338 1.161 1.00 47.87 129 MET A CA 1
ATOM 702 C C . MET A 1 111 ? 25.389 74.810 1.489 1.00 52.48 129 MET A C 1
ATOM 703 O O . MET A 1 111 ? 24.556 75.435 2.152 1.00 53.64 129 MET A O 1
ATOM 708 N N . ARG A 1 112 ? 26.524 75.342 1.041 1.00 53.23 130 ARG A N 1
ATOM 709 C CA . ARG A 1 112 ? 26.914 76.728 1.312 1.00 50.88 130 ARG A CA 1
ATOM 710 C C . ARG A 1 112 ? 27.305 77.436 0.021 1.00 48.57 130 ARG A C 1
ATOM 711 O O . ARG A 1 112 ? 27.694 76.808 -0.953 1.00 47.93 130 ARG A O 1
ATOM 719 N N . GLN A 1 113 ? 27.211 78.757 0.031 1.00 53.48 131 GLN A N 1
ATOM 720 C CA . GLN A 1 113 ? 27.559 79.570 -1.118 1.00 52.58 131 GLN A CA 1
ATOM 721 C C . GLN A 1 113 ? 28.562 80.648 -0.688 1.00 48.60 131 GLN A C 1
ATOM 722 O O . GLN A 1 113 ? 28.449 81.214 0.404 1.00 45.92 131 GLN A O 1
ATOM 728 N N . ASP A 1 114 ? 29.547 80.926 -1.531 1.00 41.04 132 ASP A N 1
ATOM 729 C CA . ASP A 1 114 ? 30.441 82.058 -1.254 1.00 47.26 132 ASP A CA 1
ATOM 730 C C . ASP A 1 114 ? 29.916 83.364 -1.884 1.00 49.39 132 ASP A C 1
ATOM 731 O O . ASP A 1 114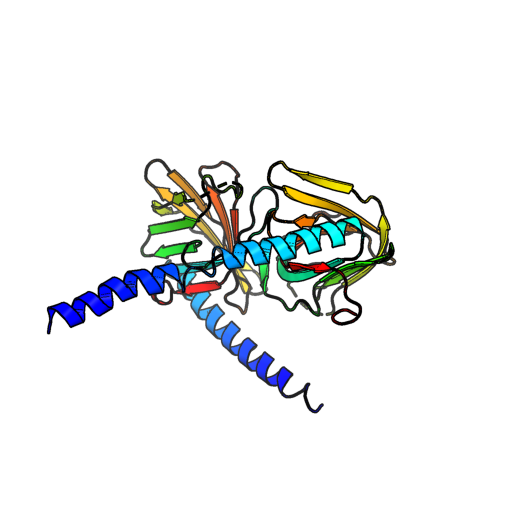 ? 28.860 83.360 -2.533 1.00 46.92 132 ASP A O 1
ATOM 736 N N . LYS A 1 115 ? 30.657 84.459 -1.701 1.00 50.07 133 LYS A N 1
ATOM 737 C CA . LYS A 1 115 ? 30.246 85.785 -2.181 1.00 54.62 133 LYS A CA 1
ATOM 738 C C . LYS A 1 115 ? 30.272 85.902 -3.706 1.00 51.95 133 LYS A C 1
ATOM 739 O O . LYS A 1 115 ? 29.606 86.765 -4.274 1.00 53.05 133 LYS A O 1
ATOM 745 N N . ASP A 1 116 ? 31.035 85.022 -4.352 1.00 51.47 134 ASP A N 1
ATOM 746 C CA . ASP A 1 116 ? 31.166 84.982 -5.807 1.00 50.63 134 ASP A CA 1
ATOM 747 C C . ASP A 1 116 ? 30.156 84.019 -6.415 1.00 47.96 134 ASP A C 1
ATOM 748 O O . ASP A 1 116 ? 30.082 83.870 -7.638 1.00 52.53 134 ASP A O 1
ATOM 753 N N . GLY A 1 117 ? 29.395 83.354 -5.553 1.00 46.93 135 GLY A N 1
ATOM 754 C CA . GLY A 1 117 ? 28.346 82.436 -5.985 1.00 50.08 135 GLY A CA 1
ATOM 755 C C . GLY A 1 117 ? 28.795 81.015 -6.262 1.00 49.03 135 GLY A C 1
ATOM 756 O O . GLY A 1 117 ? 28.068 80.251 -6.888 1.00 49.43 135 GLY A O 1
ATOM 757 N N . ASN A 1 118 ? 29.995 80.655 -5.813 1.00 46.49 136 ASN A N 1
ATOM 758 C CA . ASN A 1 118 ? 30.452 79.274 -5.933 1.00 45.06 136 ASN A CA 1
ATOM 759 C C . ASN A 1 118 ? 29.768 78.457 -4.854 1.00 42.50 136 ASN A C 1
ATOM 760 O O . ASN A 1 118 ? 29.636 78.929 -3.735 1.00 39.38 136 ASN A O 1
ATOM 765 N N . VAL A 1 119 ? 29.328 77.245 -5.189 1.00 42.36 137 VAL A N 1
ATOM 766 C CA . VAL A 1 119 ? 28.558 76.418 -4.250 1.00 37.89 137 VAL A CA 1
ATOM 767 C C . VAL A 1 119 ? 29.382 75.254 -3.699 1.00 35.14 137 VAL A C 1
ATOM 768 O O . VAL A 1 119 ? 30.062 74.548 -4.443 1.00 34.32 137 VAL A O 1
ATOM 772 N N . TYR A 1 120 ? 29.312 75.081 -2.387 1.00 37.25 138 TYR A N 1
ATOM 773 C CA . TYR A 1 120 ? 30.064 74.063 -1.671 1.00 39.38 138 TYR A CA 1
ATOM 774 C C . TYR A 1 120 ? 29.051 73.102 -1.063 1.00 40.50 138 TYR A C 1
ATOM 775 O O . TYR A 1 120 ? 28.365 73.452 -0.102 1.00 38.08 138 TYR A O 1
ATOM 784 N N . TYR A 1 121 ? 28.957 71.908 -1.651 1.00 39.43 139 TYR A N 1
ATOM 785 C CA . TYR A 1 121 ? 27.949 70.895 -1.297 1.00 38.32 139 TYR A CA 1
ATOM 786 C C . TYR A 1 121 ? 28.609 69.614 -0.771 1.00 36.51 139 TYR A C 1
ATOM 787 O O . TYR A 1 121 ? 29.286 68.911 -1.516 1.00 40.89 139 TYR A O 1
ATOM 796 N N . ASN A 1 122 ? 28.412 69.317 0.511 1.00 38.48 140 ASN A N 1
ATOM 797 C CA . ASN A 1 122 ? 29.052 68.169 1.149 1.00 41.14 140 ASN A CA 1
ATOM 798 C C . ASN A 1 122 ? 28.001 67.205 1.685 1.00 41.68 140 ASN A C 1
ATOM 799 O O . ASN A 1 122 ? 26.949 67.636 2.135 1.00 39.77 140 ASN A O 1
ATOM 804 N N . TYR A 1 123 ? 28.300 65.911 1.637 1.00 39.10 141 TYR A N 1
ATOM 805 C CA . TYR A 1 123 ? 27.413 64.872 2.172 1.00 41.99 141 TYR A CA 1
ATOM 806 C C . TYR A 1 123 ? 28.187 63.586 2.393 1.00 38.20 141 TYR A C 1
ATOM 807 O O . TYR A 1 123 ? 29.309 63.449 1.917 1.00 39.11 141 TYR A O 1
ATOM 816 N N . GLY A 1 124 ? 27.574 62.653 3.115 1.00 41.05 142 GLY A N 1
ATOM 817 C CA . GLY A 1 124 ? 28.116 61.316 3.306 1.00 41.61 142 GLY A CA 1
ATOM 818 C C . GLY A 1 124 ? 27.243 60.251 2.653 1.00 46.07 142 GLY A C 1
ATOM 819 O O . GLY A 1 124 ? 26.064 60.464 2.389 1.00 37.42 142 GLY A O 1
ATOM 820 N N . ILE A 1 125 ? 27.836 59.100 2.376 1.00 49.07 143 ILE A N 1
ATOM 821 C CA . ILE A 1 125 ? 27.103 57.970 1.826 1.00 51.23 143 ILE A CA 1
ATOM 822 C C . ILE A 1 125 ? 27.342 56.785 2.742 1.00 50.87 143 ILE A C 1
ATOM 823 O O . ILE A 1 125 ? 28.480 56.375 2.938 1.00 48.06 143 ILE A O 1
ATOM 828 N N . ASN A 1 126 ? 26.272 56.262 3.328 1.00 53.86 144 ASN A N 1
ATOM 829 C CA . ASN A 1 126 ? 26.376 55.067 4.149 1.00 57.80 144 ASN A CA 1
ATOM 830 C C . ASN A 1 126 ? 25.680 53.882 3.494 1.00 55.46 144 ASN A C 1
ATOM 831 O O . ASN A 1 126 ? 24.467 53.889 3.305 1.00 55.51 144 ASN A O 1
ATOM 836 N N . GLY A 1 127 ? 26.469 52.881 3.127 1.00 56.80 145 GLY A N 1
ATOM 837 C CA . GLY A 1 127 ? 25.938 51.685 2.488 1.00 63.88 145 GLY A CA 1
ATOM 838 C C . GLY A 1 127 ? 26.214 50.416 3.269 1.00 66.91 145 GLY A C 1
ATOM 839 O O . GLY A 1 127 ? 26.494 50.449 4.473 1.00 66.27 145 GLY A O 1
ATOM 840 N N . ILE A 1 128 ? 26.127 49.291 2.571 1.00 66.67 146 ILE A N 1
ATOM 841 C CA . ILE A 1 128 ? 26.381 47.989 3.169 1.00 65.62 146 ILE A CA 1
ATOM 842 C C . ILE A 1 128 ? 27.890 47.759 3.288 1.00 64.44 146 ILE A C 1
ATOM 843 O O . ILE A 1 128 ? 28.586 47.571 2.279 1.00 61.51 146 ILE A O 1
ATOM 848 N N . ALA A 1 129 ? 28.374 47.810 4.533 1.00 67.78 147 ALA A N 1
ATOM 849 C CA . ALA A 1 129 ? 29.799 47.677 4.893 1.00 69.60 147 ALA A CA 1
ATOM 850 C C . ALA A 1 129 ? 30.748 48.615 4.122 1.00 69.63 147 ALA A C 1
ATOM 851 O O . ALA A 1 129 ? 31.928 48.298 3.922 1.00 70.79 147 ALA A O 1
ATOM 853 N N . VAL A 1 130 ? 30.218 49.768 3.707 1.00 65.26 148 VAL A N 1
ATOM 854 C CA . VAL A 1 130 ? 30.942 50.733 2.883 1.00 62.56 148 VAL A CA 1
ATOM 855 C C . VAL A 1 130 ? 30.386 52.147 3.113 1.00 61.74 148 VAL A C 1
ATOM 856 O O . VAL A 1 130 ? 29.177 52.341 3.285 1.00 62.81 148 VAL A O 1
ATOM 860 N N . SER A 1 131 ? 31.284 53.126 3.158 1.00 59.41 149 SER A N 1
ATOM 861 C CA . SER A 1 131 ? 30.893 54.513 3.354 1.00 53.68 149 SER A CA 1
ATOM 862 C C . SER A 1 131 ? 31.816 55.459 2.604 1.00 46.40 149 SER A C 1
ATOM 863 O O . SER A 1 131 ? 32.936 55.094 2.256 1.00 45.16 149 SER A O 1
ATOM 866 N N . ALA A 1 132 ? 31.325 56.667 2.342 1.00 44.35 150 ALA A N 1
ATOM 867 C CA . ALA A 1 132 ? 32.104 57.689 1.668 1.00 44.99 150 ALA A CA 1
ATOM 868 C C . ALA A 1 132 ? 31.612 59.068 2.058 1.00 44.50 150 ALA A C 1
ATOM 869 O O . ALA A 1 132 ? 30.418 59.265 2.241 1.00 43.88 150 ALA A O 1
ATOM 871 N N . THR A 1 133 ? 32.537 60.013 2.201 1.00 43.75 151 THR A N 1
ATOM 872 C CA . THR A 1 133 ? 32.168 61.427 2.316 1.00 43.31 151 THR A CA 1
ATOM 873 C C . THR A 1 133 ? 32.506 62.069 0.982 1.00 34.26 151 THR A C 1
ATOM 874 O O . THR A 1 133 ? 33.400 61.613 0.286 1.00 37.48 151 THR A O 1
ATOM 878 N N . VAL A 1 134 ? 31.750 63.090 0.602 1.00 39.34 152 VAL A N 1
ATOM 879 C CA . VAL A 1 134 ? 31.834 63.665 -0.732 1.00 36.26 152 VAL A CA 1
ATOM 880 C C . VAL A 1 134 ? 31.801 65.191 -0.636 1.00 40.00 152 VAL A C 1
ATOM 881 O O . VAL A 1 134 ? 30.959 65.738 0.058 1.00 35.33 152 VAL A O 1
ATOM 885 N N . SER A 1 135 ? 32.711 65.869 -1.338 1.00 40.74 153 SER A N 1
ATOM 886 C CA A SER A 1 135 ? 32.723 67.333 -1.386 0.50 38.37 153 SER A CA 1
ATOM 887 C CA B SER A 1 135 ? 32.699 67.333 -1.385 0.50 39.39 153 SER A CA 1
ATOM 888 C C . SER A 1 135 ? 32.636 67.840 -2.820 1.00 35.27 153 SER A C 1
ATOM 889 O O . SER A 1 135 ? 33.459 67.476 -3.665 1.00 33.08 153 SER A O 1
ATOM 894 N N . ILE A 1 136 ? 31.639 68.676 -3.080 1.00 30.36 154 ILE A N 1
ATOM 895 C CA . ILE A 1 136 ? 31.381 69.198 -4.416 1.00 36.53 154 ILE A CA 1
ATOM 896 C C . ILE A 1 136 ? 31.598 70.699 -4.381 1.00 36.02 154 ILE A C 1
ATOM 897 O O . ILE A 1 136 ? 31.098 71.386 -3.496 1.00 36.03 154 ILE A O 1
ATOM 902 N N . VAL A 1 137 ? 32.388 71.194 -5.320 1.00 34.92 155 VAL A N 1
ATOM 903 C CA . VAL A 1 137 ? 32.512 72.612 -5.504 1.00 32.22 155 VAL A CA 1
ATOM 904 C C . VAL A 1 137 ? 31.959 72.888 -6.891 1.00 35.98 155 VAL A C 1
ATOM 905 O O . VAL A 1 137 ? 32.471 72.371 -7.882 1.00 36.15 155 VAL A O 1
ATOM 909 N N . LEU A 1 138 ? 30.907 73.696 -6.942 1.00 38.48 156 LEU A N 1
ATOM 910 C CA . LEU A 1 138 ? 30.305 74.119 -8.196 1.00 38.45 156 LEU A CA 1
ATOM 911 C C . LEU A 1 138 ? 30.773 75.534 -8.513 1.00 38.95 156 LEU A C 1
ATOM 912 O O . LEU A 1 138 ? 30.663 76.432 -7.681 1.00 46.25 156 LEU A O 1
ATOM 917 N N . THR A 1 139 ? 31.286 75.722 -9.723 1.00 43.70 157 THR A N 1
ATOM 918 C CA . THR A 1 139 ? 31.817 77.006 -10.150 1.00 42.91 157 THR A CA 1
ATOM 919 C C . THR A 1 139 ? 30.673 77.959 -10.540 1.00 46.22 157 THR A C 1
ATOM 920 O O . THR A 1 139 ? 29.913 77.691 -11.479 1.00 42.83 157 THR A O 1
ATOM 924 N N . GLY A 1 140 ? 30.566 79.054 -9.790 1.00 45.35 158 GLY A N 1
ATOM 925 C CA . GLY A 1 140 ? 29.510 80.053 -9.952 1.00 51.03 158 GLY A CA 1
ATOM 926 C C . GLY A 1 140 ? 29.390 80.603 -11.357 1.00 51.19 158 GLY A C 1
ATOM 927 O O . GLY A 1 140 ? 30.397 80.874 -12.016 1.00 52.51 158 GLY A O 1
ATOM 928 N N . GLY A 1 141 ? 28.148 80.725 -11.822 1.00 55.17 159 GLY A N 1
ATOM 929 C CA . GLY A 1 141 ? 27.855 81.174 -13.183 1.00 51.60 159 GLY A CA 1
ATOM 930 C C . GLY A 1 141 ? 27.984 80.078 -14.224 1.00 55.04 159 GLY A C 1
ATOM 931 O O . GLY A 1 141 ? 27.816 80.337 -15.418 1.00 57.93 159 GLY A O 1
ATOM 932 N N . THR A 1 142 ? 28.304 78.858 -13.782 1.00 50.01 160 THR A N 1
ATOM 933 C CA . THR A 1 142 ? 28.466 77.709 -14.680 1.00 49.10 160 THR A CA 1
ATOM 934 C C . THR A 1 142 ? 27.842 76.431 -14.097 1.00 46.78 160 THR A C 1
ATOM 935 O O . THR A 1 142 ? 27.299 76.430 -12.994 1.00 54.09 160 THR A O 1
ATOM 939 N N . ASN A 1 143 ? 27.960 75.351 -14.863 1.00 46.71 161 ASN A N 1
ATOM 940 C CA A ASN A 1 143 ? 27.580 74.039 -14.323 0.50 43.81 161 ASN A CA 1
ATOM 941 C CA B ASN A 1 143 ? 27.571 73.985 -14.549 0.50 47.38 161 ASN A CA 1
ATOM 942 C C . ASN A 1 143 ? 28.799 73.138 -14.184 1.00 44.62 161 ASN A C 1
ATOM 943 O O . ASN A 1 143 ? 28.696 71.916 -14.042 1.00 43.66 161 ASN A O 1
ATOM 952 N N . GLN A 1 144 ? 29.963 73.783 -14.133 1.00 44.40 162 GLN A N 1
ATOM 953 C CA . GLN A 1 144 ? 31.236 73.095 -13.974 1.00 43.64 162 GLN A CA 1
ATOM 954 C C . GLN A 1 144 ? 31.493 72.844 -12.507 1.00 39.63 162 GLN A C 1
ATOM 955 O O . GLN A 1 144 ? 31.393 73.749 -11.677 1.00 40.79 162 GLN A O 1
ATOM 961 N N . ALA A 1 145 ? 31.791 71.595 -12.186 1.00 39.40 163 ALA A N 1
ATOM 962 C CA . ALA A 1 145 ? 31.926 71.212 -10.796 1.00 43.82 163 ALA A CA 1
ATOM 963 C C . ALA A 1 145 ? 32.993 70.160 -10.580 1.00 44.78 163 ALA A C 1
ATOM 964 O O . ALA A 1 145 ? 33.333 69.392 -11.492 1.00 38.78 163 ALA A O 1
ATOM 966 N N . SER A 1 146 ? 33.508 70.150 -9.355 1.00 39.99 164 SER A N 1
ATOM 967 C CA . SER A 1 146 ? 34.587 69.274 -8.942 1.00 42.60 164 SER A CA 1
ATOM 968 C C . SER A 1 146 ? 34.101 68.499 -7.742 1.00 42.49 164 SER A C 1
ATOM 969 O O . SER A 1 146 ? 33.628 69.085 -6.770 1.00 41.28 164 SER A O 1
ATOM 972 N N . VAL A 1 147 ? 34.205 67.178 -7.817 1.00 40.92 165 VAL A N 1
ATOM 973 C CA . VAL A 1 147 ? 33.694 66.310 -6.774 1.00 37.29 165 VAL A CA 1
ATOM 974 C C . VAL A 1 147 ? 34.849 65.529 -6.175 1.00 40.48 165 VAL A C 1
ATOM 975 O O . VAL A 1 147 ? 35.551 64.821 -6.888 1.00 38.22 165 VAL A O 1
ATOM 979 N N . THR A 1 148 ? 35.034 65.648 -4.864 1.00 35.40 166 THR A N 1
ATOM 980 C CA . THR A 1 148 ? 36.141 64.980 -4.192 1.00 32.87 166 THR A CA 1
ATOM 981 C C . THR A 1 148 ? 35.587 63.909 -3.254 1.00 32.64 166 THR A C 1
ATOM 982 O O . THR A 1 148 ? 34.705 64.178 -2.453 1.00 34.70 166 THR A O 1
ATOM 986 N N . ILE A 1 149 ? 36.109 62.692 -3.386 1.00 38.74 167 ILE A N 1
ATOM 987 C CA . ILE A 1 149 ? 35.563 61.521 -2.717 1.00 40.52 167 ILE A CA 1
ATOM 988 C C . ILE A 1 149 ? 36.544 60.952 -1.698 1.00 37.63 167 ILE A C 1
ATOM 989 O O . ILE A 1 149 ? 37.681 60.652 -2.022 1.00 38.37 167 ILE A O 1
ATOM 994 N N . ASN A 1 150 ? 36.078 60.791 -0.467 1.00 39.43 168 ASN A N 1
ATOM 995 C CA . ASN A 1 150 ? 36.866 60.127 0.561 1.00 44.58 168 ASN A CA 1
ATOM 996 C C . ASN A 1 150 ? 36.202 58.796 0.969 1.00 40.72 168 ASN A C 1
ATOM 997 O O . ASN A 1 150 ? 35.265 58.787 1.768 1.00 39.62 168 ASN A O 1
ATOM 1002 N N . PRO A 1 151 ? 36.714 57.668 0.440 1.00 41.42 169 PRO A N 1
ATOM 1003 C CA . PRO A 1 151 ? 36.092 56.375 0.707 1.00 44.16 169 PRO A CA 1
ATOM 1004 C C . PRO A 1 151 ? 36.582 55.737 2.002 1.00 46.82 169 PRO A C 1
ATOM 1005 O O . PRO A 1 151 ? 37.789 55.626 2.212 1.00 45.98 169 PRO A O 1
ATOM 1009 N N . ASN A 1 152 ? 35.644 55.331 2.859 1.00 49.85 170 ASN A N 1
ATOM 1010 C CA . ASN A 1 152 ? 35.950 54.573 4.086 1.00 53.87 170 ASN A CA 1
ATOM 1011 C C . ASN A 1 152 ? 37.028 55.193 4.987 1.00 50.37 170 ASN A C 1
ATOM 1012 O O . ASN A 1 152 ? 37.905 54.494 5.491 1.00 52.44 170 ASN A O 1
ATOM 1017 N N . PHE A 1 153 ? 36.955 56.517 5.148 1.00 53.15 171 PHE A N 1
ATOM 1018 C CA . PHE A 1 153 ? 37.844 57.311 6.018 1.00 52.09 171 PHE A CA 1
ATOM 1019 C C . PHE A 1 153 ? 39.340 57.177 5.689 1.00 55.73 171 PHE A C 1
ATOM 1020 O O . PHE A 1 153 ? 40.187 57.413 6.550 1.00 57.82 171 PHE A O 1
ATOM 1028 N N . SER A 1 154 ? 39.661 56.820 4.445 1.00 53.37 172 SER A N 1
ATOM 1029 C CA . SER A 1 154 ? 41.032 56.449 4.089 1.00 55.61 172 SER A CA 1
ATOM 1030 C C . SER A 1 154 ? 41.927 57.610 3.639 1.00 54.02 172 SER A C 1
ATOM 1031 O O . SER A 1 154 ? 43.150 57.509 3.713 1.00 56.64 172 SER A O 1
ATOM 1034 N N . GLY A 1 155 ? 41.327 58.700 3.168 1.00 50.99 173 GLY A N 1
ATOM 1035 C CA . GLY A 1 155 ? 42.088 59.765 2.504 1.00 55.27 173 GLY A CA 1
ATOM 1036 C C . GLY A 1 155 ? 42.716 59.343 1.173 1.00 55.42 173 GLY A C 1
ATOM 1037 O O . GLY A 1 155 ? 43.568 60.052 0.616 1.00 54.66 173 GLY A O 1
ATOM 1038 N N . ASN A 1 156 ? 42.300 58.182 0.665 1.00 56.98 174 ASN A N 1
ATOM 1039 C CA . ASN A 1 156 ? 42.678 57.711 -0.667 1.00 55.49 174 ASN A CA 1
ATOM 1040 C C . ASN A 1 156 ? 41.747 58.358 -1.685 1.00 55.15 174 ASN A C 1
ATOM 1041 O O . ASN A 1 156 ? 40.937 57.715 -2.360 1.00 53.70 174 ASN A O 1
ATOM 1046 N N . THR A 1 157 ? 41.931 59.667 -1.768 1.00 52.40 175 THR A N 1
ATOM 1047 C CA . THR A 1 157 ? 41.050 60.603 -2.396 1.00 55.93 175 THR A CA 1
ATOM 1048 C C . THR A 1 157 ? 41.018 60.420 -3.927 1.00 50.42 175 THR A C 1
ATOM 1049 O O . THR A 1 157 ? 41.969 59.934 -4.539 1.00 46.50 175 THR A O 1
ATOM 1053 N N . LEU A 1 158 ? 39.875 60.752 -4.508 1.00 48.61 176 LEU A N 1
ATOM 1054 C CA . LEU A 1 158 ? 39.685 60.753 -5.937 1.00 46.22 176 LEU A CA 1
ATOM 1055 C C . LEU A 1 158 ? 38.866 61.998 -6.219 1.00 41.64 176 LEU A C 1
ATOM 1056 O O . LEU A 1 158 ? 37.890 62.263 -5.531 1.00 40.80 176 LEU A O 1
ATOM 1061 N N . THR A 1 159 ? 39.283 62.787 -7.201 1.00 39.82 177 THR A N 1
ATOM 1062 C CA . THR A 1 159 ? 38.499 63.942 -7.608 1.00 41.97 177 THR A CA 1
ATOM 1063 C C . THR A 1 159 ? 37.988 63.747 -9.035 1.00 39.76 177 THR A C 1
ATOM 1064 O O . THR A 1 159 ? 38.729 63.293 -9.892 1.00 37.04 177 THR A O 1
ATOM 1068 N N . MET A 1 160 ? 36.715 64.063 -9.258 1.00 38.64 178 MET A N 1
ATOM 1069 C CA . MET A 1 160 ? 36.087 64.001 -10.574 1.00 36.78 178 MET A CA 1
ATOM 1070 C C . MET A 1 160 ? 35.759 65.414 -11.018 1.00 37.36 178 MET A C 1
ATOM 1071 O O . MET A 1 160 ? 35.127 66.164 -10.274 1.00 33.98 178 MET A O 1
ATOM 1076 N N . ASN A 1 161 ? 36.176 65.772 -12.232 1.00 31.85 179 ASN A N 1
ATOM 1077 C CA . ASN A 1 161 ? 35.874 67.091 -12.782 1.00 36.96 179 ASN A CA 1
ATOM 1078 C C . ASN A 1 161 ? 34.989 66.938 -14.003 1.00 38.61 179 ASN A C 1
ATOM 1079 O O . ASN A 1 161 ? 35.303 66.162 -14.903 1.00 41.61 179 ASN A O 1
ATOM 1084 N N . GLY A 1 162 ? 33.887 67.676 -14.028 1.00 40.23 180 GLY A N 1
ATOM 1085 C CA . GLY A 1 162 ? 32.949 67.585 -15.131 1.00 44.36 180 GLY A CA 1
ATOM 1086 C C . GLY A 1 162 ? 31.761 68.497 -14.953 1.00 45.36 180 GLY A C 1
ATOM 1087 O O . GLY A 1 162 ? 31.889 69.595 -14.416 1.00 46.45 180 GLY A O 1
ATOM 1088 N N . TYR A 1 163 ? 30.598 68.019 -15.386 1.00 49.44 181 TYR A N 1
ATOM 1089 C CA . TYR A 1 163 ? 29.390 68.840 -15.451 1.00 48.72 181 TYR A CA 1
ATOM 1090 C C . TYR A 1 163 ? 28.285 68.304 -14.559 1.00 42.73 181 TYR A C 1
ATOM 1091 O O . TYR A 1 163 ? 28.027 67.113 -14.532 1.00 49.33 181 TYR A O 1
ATOM 1100 N N . LEU A 1 164 ? 27.644 69.202 -13.823 1.00 43.04 182 LEU A N 1
ATOM 1101 C CA . LEU A 1 164 ? 26.640 68.819 -12.850 1.00 45.87 182 LEU A CA 1
ATOM 1102 C C . LEU A 1 164 ? 25.246 69.143 -13.381 1.00 49.71 182 LEU A C 1
ATOM 1103 O O . LEU A 1 164 ? 24.900 70.305 -13.566 1.00 48.33 182 LEU A O 1
ATOM 1108 N N . VAL A 1 165 ? 24.455 68.103 -13.622 1.00 52.22 183 VAL A N 1
ATOM 1109 C CA . VAL A 1 165 ? 23.133 68.251 -14.244 1.00 51.68 183 VAL A CA 1
ATOM 1110 C C . VAL A 1 165 ? 22.029 67.681 -13.344 1.00 53.68 183 VAL A C 1
ATOM 1111 O O . VAL A 1 165 ? 22.329 66.898 -12.433 1.00 54.02 183 VAL A O 1
ATOM 1115 N N . PRO A 1 166 ? 20.755 68.091 -13.566 1.00 57.03 184 PRO A N 1
ATOM 1116 C CA . PRO A 1 166 ? 19.646 67.398 -12.898 1.00 57.74 184 PRO A CA 1
ATOM 1117 C C . PRO A 1 166 ? 19.665 65.897 -13.170 1.00 57.09 184 PRO A C 1
ATOM 1118 O O . PRO A 1 166 ? 20.069 65.475 -14.256 1.00 58.94 184 PRO A O 1
ATOM 1122 N N . TYR A 1 167 ? 19.253 65.115 -12.174 1.00 60.88 185 TYR A N 1
ATOM 1123 C CA . TYR A 1 167 ? 19.310 63.649 -12.222 1.00 68.23 185 TYR A CA 1
ATOM 1124 C C . TYR A 1 167 ? 18.593 63.007 -13.421 1.00 73.69 185 TYR A C 1
ATOM 1125 O O . TYR A 1 167 ? 19.061 61.992 -13.946 1.00 77.22 185 TYR A O 1
ATOM 1134 N N . ASN A 1 168 ? 1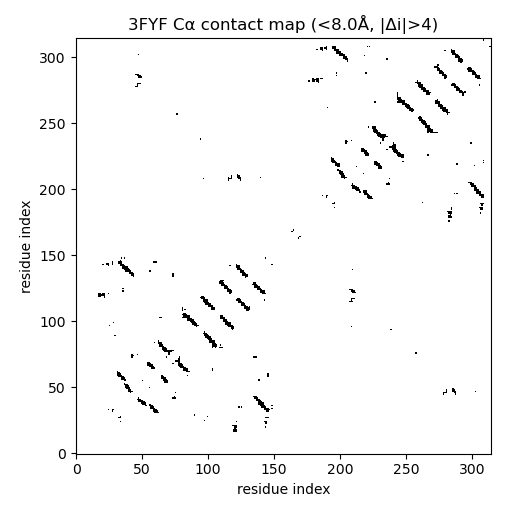7.469 63.587 -13.847 1.00 78.59 186 ASN A N 1
ATOM 1135 C CA . ASN A 1 168 ? 16.766 63.092 -15.041 1.00 85.05 186 ASN A CA 1
ATOM 1136 C C . ASN A 1 168 ? 17.404 63.486 -16.382 1.00 87.30 186 ASN A C 1
ATOM 1137 O O . ASN A 1 168 ? 17.173 62.829 -17.400 1.00 87.16 186 ASN A O 1
ATOM 1142 N N . GLU A 1 169 ? 18.206 64.553 -16.366 1.00 89.36 187 GLU A N 1
ATOM 1143 C CA . GLU A 1 169 ? 18.939 65.013 -17.551 1.00 91.83 187 GLU A CA 1
ATOM 1144 C C . GLU A 1 169 ? 20.188 64.175 -17.842 1.00 93.54 187 GLU A C 1
ATOM 1145 O O . GLU A 1 169 ? 20.688 64.171 -18.971 1.00 93.43 187 GLU A O 1
ATOM 1151 N N . GLY A 1 170 ? 20.689 63.478 -16.823 1.00 94.75 188 GLY A N 1
ATOM 1152 C CA . GLY A 1 170 ? 21.859 62.615 -16.970 1.00 95.10 188 GLY A CA 1
ATOM 1153 C C . GLY A 1 170 ? 21.741 61.339 -16.161 1.00 96.70 188 GLY A C 1
ATOM 1154 O O . GLY A 1 170 ? 21.574 60.253 -16.717 1.00 99.28 188 GLY A O 1
ATOM 1155 N N . SER B 1 2 ? 13.184 36.299 -45.268 1.00 40.35 20 SER B N 1
ATOM 1156 C CA . SER B 1 2 ? 12.557 35.558 -44.136 1.00 45.99 20 SER B CA 1
ATOM 1157 C C . SER B 1 2 ? 12.778 36.288 -42.829 1.00 48.38 20 SER B C 1
ATOM 1158 O O . SER B 1 2 ? 13.610 37.201 -42.752 1.00 45.53 20 SER B O 1
ATOM 1161 N N . LEU B 1 3 ? 12.024 35.876 -41.810 1.00 51.81 21 LEU B N 1
ATOM 1162 C CA . LEU B 1 3 ? 12.253 36.313 -40.437 1.00 59.07 21 LEU B CA 1
ATOM 1163 C C . LEU B 1 3 ? 13.623 35.846 -39.943 1.00 60.13 21 LEU B C 1
ATOM 1164 O O . LEU B 1 3 ? 14.289 36.560 -39.197 1.00 64.23 21 LEU B O 1
ATOM 1169 N N . GLN B 1 4 ? 14.031 34.655 -40.386 1.00 60.33 22 GLN B N 1
ATOM 1170 C CA . GLN B 1 4 ? 15.319 34.048 -40.036 1.00 61.84 22 GLN B CA 1
ATOM 1171 C C . GLN B 1 4 ? 16.521 34.838 -40.560 1.00 62.69 22 GLN B C 1
ATOM 1172 O O . GLN B 1 4 ? 17.506 35.020 -39.847 1.00 62.27 22 GLN B O 1
ATOM 1178 N N . THR B 1 5 ? 16.433 35.308 -41.801 1.00 62.66 23 THR B N 1
ATOM 1179 C CA . THR B 1 5 ? 17.504 36.094 -42.415 1.00 62.99 23 THR B CA 1
ATOM 1180 C C . THR B 1 5 ? 17.509 37.528 -41.870 1.00 66.21 23 THR B C 1
ATOM 1181 O O . THR B 1 5 ? 18.565 38.166 -41.784 1.00 68.38 23 THR B O 1
ATOM 1185 N N . ARG B 1 6 ? 16.330 38.017 -41.488 1.00 68.03 24 ARG B N 1
ATOM 1186 C CA . ARG B 1 6 ? 16.186 39.335 -40.871 1.00 73.94 24 ARG B CA 1
ATOM 1187 C C . ARG B 1 6 ? 16.871 39.394 -39.493 1.00 77.86 24 ARG B C 1
ATOM 1188 O O . ARG B 1 6 ? 17.485 40.408 -39.147 1.00 80.36 24 ARG B O 1
ATOM 1196 N N . LYS B 1 7 ? 16.782 38.304 -38.729 1.00 80.77 25 LYS B N 1
ATOM 1197 C CA . LYS B 1 7 ? 17.447 38.220 -37.420 1.00 85.24 25 LYS B CA 1
ATOM 1198 C C . LYS B 1 7 ? 18.927 37.808 -37.488 1.00 85.26 25 LYS B C 1
ATOM 1199 O O . LYS B 1 7 ? 19.698 38.130 -36.582 1.00 86.83 25 LYS B O 1
ATOM 1205 N N . GLN B 1 8 ? 19.316 37.109 -38.555 1.00 86.43 26 GLN B N 1
ATOM 1206 C CA . GLN B 1 8 ? 20.725 36.758 -38.800 1.00 87.55 26 GLN B CA 1
ATOM 1207 C C . GLN B 1 8 ? 21.545 37.963 -39.253 1.00 88.66 26 GLN B C 1
ATOM 1208 O O . GLN B 1 8 ? 22.775 37.967 -39.136 1.00 89.27 26 GLN B O 1
ATOM 1214 N N . ARG B 1 9 ? 20.853 38.971 -39.780 1.00 90.04 27 ARG B N 1
ATOM 1215 C CA . ARG B 1 9 ? 21.469 40.231 -40.191 1.00 90.72 27 ARG B CA 1
ATOM 1216 C C . ARG B 1 9 ? 21.281 41.327 -39.130 1.00 93.14 27 ARG B C 1
ATOM 1217 O O . ARG B 1 9 ? 21.300 42.525 -39.433 1.00 92.56 27 ARG B O 1
ATOM 1225 N N . GLU B 1 10 ? 21.081 40.893 -37.888 1.00 94.92 28 GLU B N 1
ATOM 1226 C CA . GLU B 1 10 ? 21.160 41.762 -36.719 1.00 97.32 28 GLU B CA 1
ATOM 1227 C C . GLU B 1 10 ? 22.175 41.179 -35.747 1.00 96.50 28 GLU B C 1
ATOM 1228 O O . GLU B 1 10 ? 22.901 41.915 -35.081 1.00 97.03 28 GLU B O 1
ATOM 1234 N N . ASP B 1 11 ? 22.226 39.851 -35.685 1.00 96.83 29 ASP B N 1
ATOM 1235 C CA . ASP B 1 11 ? 23.152 39.137 -34.807 1.00 98.38 29 ASP B CA 1
ATOM 1236 C C . ASP B 1 11 ? 24.588 39.155 -35.334 1.00 99.39 29 ASP B C 1
ATOM 1237 O O . ASP B 1 11 ? 25.537 39.015 -34.561 1.00 99.75 29 ASP B O 1
ATOM 1242 N N . ALA B 1 12 ? 24.733 39.322 -36.648 1.00 101.24 30 ALA B N 1
ATOM 1243 C CA . ALA B 1 12 ? 26.037 39.540 -37.272 1.00 103.12 30 ALA B CA 1
ATOM 1244 C C . ALA B 1 12 ? 26.410 41.024 -37.231 1.00 105.27 30 ALA B C 1
ATOM 1245 O O . ALA B 1 12 ? 27.588 41.376 -37.328 1.00 102.89 30 ALA B O 1
ATOM 1247 N N . LYS B 1 13 ? 25.397 41.882 -37.093 1.00 109.37 31 LYS B N 1
ATOM 1248 C CA . LYS B 1 13 ? 25.596 43.321 -36.890 1.00 113.49 31 LYS B CA 1
ATOM 1249 C C . LYS B 1 13 ? 26.036 43.637 -35.460 1.00 116.65 31 LYS B C 1
ATOM 1250 O O . LYS B 1 13 ? 26.737 44.622 -35.227 1.00 116.15 31 LYS B O 1
ATOM 1256 N N . ARG B 1 14 ? 25.609 42.802 -34.512 1.00 121.41 32 ARG B N 1
ATOM 1257 C CA . ARG B 1 14 ? 26.079 42.862 -33.124 1.00 125.55 32 ARG B CA 1
ATOM 1258 C C . ARG B 1 14 ? 27.550 42.458 -33.015 1.00 127.18 32 ARG B C 1
ATOM 1259 O O . ARG B 1 14 ? 28.276 42.954 -32.154 1.00 127.47 32 ARG B O 1
ATOM 1267 N N . GLU B 1 15 ? 27.976 41.561 -33.902 1.00 129.57 33 GLU B N 1
ATOM 1268 C CA . GLU B 1 15 ? 29.364 41.107 -33.973 1.00 132.76 33 GLU B CA 1
ATOM 1269 C C . GLU B 1 15 ? 30.230 42.024 -34.846 1.00 134.77 33 GLU B C 1
ATOM 1270 O O . GLU B 1 15 ? 31.406 41.737 -35.076 1.00 135.79 33 GLU B O 1
ATOM 1276 N N . ALA B 1 16 ? 29.643 43.119 -35.327 1.00 137.00 34 ALA B N 1
ATOM 1277 C CA . ALA B 1 16 ? 30.350 44.093 -36.159 1.00 139.02 34 ALA B CA 1
ATOM 1278 C C . ALA B 1 16 ? 30.393 45.479 -35.514 1.00 140.82 34 ALA B C 1
ATOM 1279 O O . ALA B 1 16 ? 31.412 46.169 -35.595 1.00 141.27 34 ALA B O 1
ATOM 1281 N N . TRP B 1 17 ? 29.288 45.877 -34.881 1.00 142.73 35 TRP B N 1
ATOM 1282 C CA . TRP B 1 17 ? 29.192 47.161 -34.176 1.00 144.79 35 TRP B CA 1
ATOM 1283 C C . TRP B 1 17 ? 30.018 47.153 -32.889 1.00 145.29 35 TRP B C 1
ATOM 1284 O O . TRP B 1 17 ? 30.573 48.180 -32.491 1.00 145.15 35 TRP B O 1
ATOM 1295 N N . LYS B 1 18 ? 30.095 45.985 -32.253 1.00 145.75 36 LYS B N 1
ATOM 1296 C CA . LYS B 1 18 ? 30.860 45.802 -31.020 1.00 146.12 36 LYS B CA 1
ATOM 1297 C C . LYS B 1 18 ? 32.252 45.216 -31.292 1.00 145.90 36 LYS B C 1
ATOM 1298 O O . LYS B 1 18 ? 32.871 44.623 -30.404 1.00 145.72 36 LYS B O 1
ATOM 1304 N N . LYS B 1 19 ? 32.737 45.393 -32.520 1.00 145.43 37 LYS B N 1
ATOM 1305 C CA . LYS B 1 19 ? 34.041 44.874 -32.929 1.00 144.87 37 LYS B CA 1
ATOM 1306 C C . LYS B 1 19 ? 34.824 45.891 -33.757 1.00 144.20 37 LYS B C 1
ATOM 1307 O O . LYS B 1 19 ? 35.977 46.181 -33.448 1.00 143.68 37 LYS B O 1
ATOM 1313 N N . GLU B 1 20 ? 34.193 46.421 -34.804 1.00 144.35 38 GLU B N 1
ATOM 1314 C CA . GLU B 1 20 ? 34.825 47.397 -35.693 1.00 144.09 38 GLU B CA 1
ATOM 1315 C C . GLU B 1 20 ? 34.676 48.827 -35.167 1.00 143.10 38 GLU B C 1
ATOM 1316 O O . GLU B 1 20 ? 35.640 49.595 -35.172 1.00 142.99 38 GLU B O 1
ATOM 1322 N N . ARG B 1 21 ? 33.474 49.174 -34.704 1.00 141.98 39 ARG B N 1
ATOM 1323 C CA . ARG B 1 21 ? 33.216 50.511 -34.160 1.00 141.01 39 ARG B CA 1
ATOM 1324 C C . ARG B 1 21 ? 33.601 50.617 -32.678 1.00 140.01 39 ARG B C 1
ATOM 1325 O O . ARG B 1 21 ? 33.500 51.689 -32.074 1.00 140.49 39 ARG B O 1
ATOM 1333 N N . GLN B 1 22 ? 34.032 49.495 -32.106 1.00 138.27 40 GLN B N 1
ATOM 1334 C CA . GLN B 1 22 ? 34.640 49.468 -30.778 1.00 135.43 40 GLN B CA 1
ATOM 1335 C C . GLN B 1 22 ? 36.101 49.014 -30.865 1.00 134.05 40 GLN B C 1
ATOM 1336 O O . GLN B 1 22 ? 36.676 48.529 -29.888 1.00 133.32 40 GLN B O 1
ATOM 1342 N N . GLU B 1 23 ? 36.689 49.178 -32.052 1.00 132.65 41 GLU B N 1
ATOM 1343 C CA . GLU B 1 23 ? 38.122 48.972 -32.261 1.00 131.21 41 GLU B CA 1
ATOM 1344 C C . GLU B 1 23 ? 38.855 50.303 -32.089 1.00 129.66 41 GLU B C 1
ATOM 1345 O O . GLU B 1 23 ? 40.086 50.363 -32.153 1.00 129.32 41 GLU B O 1
ATOM 1351 N N . LYS B 1 24 ? 38.083 51.366 -31.855 1.00 127.27 42 LYS B N 1
ATOM 1352 C CA . LYS B 1 24 ? 38.618 52.682 -31.493 1.00 124.49 42 LYS B CA 1
ATOM 1353 C C . LYS B 1 24 ? 38.926 52.779 -29.985 1.00 120.70 42 LYS B C 1
ATOM 1354 O O . LYS B 1 24 ? 38.821 53.849 -29.378 1.00 119.96 42 LYS B O 1
ATOM 1360 N N . LYS B 1 25 ? 39.298 51.642 -29.399 1.00 116.68 43 LYS B N 1
ATOM 1361 C CA . LYS B 1 25 ? 39.723 51.545 -28.005 1.00 113.01 43 LYS B CA 1
ATOM 1362 C C . LYS B 1 25 ? 41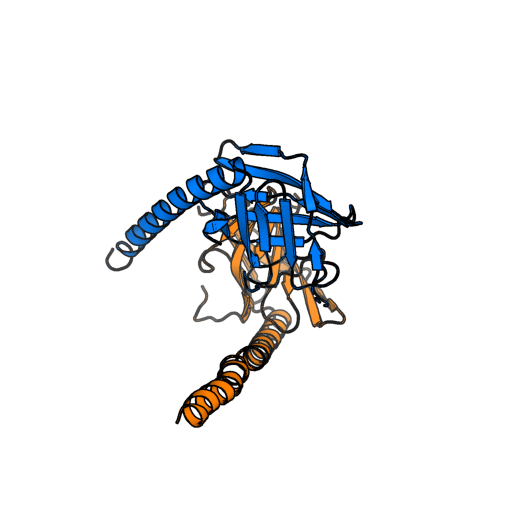.120 50.935 -27.952 1.00 109.08 43 LYS B C 1
ATOM 1363 O O . LYS B 1 25 ? 41.934 51.301 -27.103 1.00 108.40 43 LYS B O 1
ATOM 1369 N N . ALA B 1 26 ? 41.382 50.001 -28.865 1.00 105.07 44 ALA B N 1
ATOM 1370 C CA . ALA B 1 26 ? 42.698 49.384 -29.013 1.00 100.81 44 ALA B CA 1
ATOM 1371 C C . ALA B 1 26 ? 43.594 50.219 -29.928 1.00 98.09 44 ALA B C 1
ATOM 1372 O O . ALA B 1 26 ? 44.809 50.283 -29.728 1.00 96.52 44 ALA B O 1
ATOM 1374 N N . LEU B 1 27 ? 42.983 50.849 -30.932 1.00 95.75 45 LEU B N 1
ATOM 1375 C CA . LEU B 1 27 ? 43.687 51.765 -31.831 1.00 93.76 45 LEU B CA 1
ATOM 1376 C C . LEU B 1 27 ? 43.969 53.099 -31.148 1.00 90.25 45 LEU B C 1
ATOM 1377 O O . LEU B 1 27 ? 45.030 53.692 -31.355 1.00 89.38 45 LEU B O 1
ATOM 1382 N N . GLU B 1 28 ? 43.018 53.555 -30.331 1.00 87.26 46 GLU B N 1
ATOM 1383 C CA . GLU B 1 28 ? 43.175 54.771 -29.527 1.00 83.91 46 GLU B CA 1
ATOM 1384 C C . GLU B 1 28 ? 44.249 54.599 -28.453 1.00 79.34 46 GLU B C 1
ATOM 1385 O O . GLU B 1 28 ? 44.890 55.570 -28.058 1.00 74.70 46 GLU B O 1
ATOM 1391 N N . ALA B 1 29 ? 44.430 53.360 -27.992 1.00 77.91 47 ALA B N 1
ATOM 1392 C CA . ALA B 1 29 ? 45.507 52.993 -27.072 1.00 79.04 47 ALA B CA 1
ATOM 1393 C C . ALA B 1 29 ? 46.888 53.108 -27.719 1.00 79.23 47 ALA B C 1
ATOM 1394 O O . ALA B 1 29 ? 47.848 53.519 -27.066 1.00 81.84 47 ALA B O 1
ATOM 1396 N N . GLN B 1 30 ? 46.976 52.737 -28.997 1.00 76.35 48 GLN B N 1
ATOM 1397 C CA . GLN B 1 30 ? 48.212 52.868 -29.776 1.00 74.60 48 GLN B CA 1
ATOM 1398 C C . GLN B 1 30 ? 48.503 54.332 -30.113 1.00 69.26 48 GLN B C 1
ATOM 1399 O O . GLN B 1 30 ? 49.662 54.747 -30.140 1.00 72.03 48 GLN B O 1
ATOM 1405 N N . GLN B 1 31 ? 47.440 55.094 -30.373 1.00 60.45 49 GLN B N 1
ATOM 1406 C CA . GLN B 1 31 ? 47.505 56.541 -30.556 1.00 57.72 49 GLN B CA 1
ATOM 1407 C C . GLN B 1 31 ? 48.003 57.232 -29.288 1.00 60.47 49 GLN B C 1
ATOM 1408 O O . GLN B 1 31 ? 48.847 58.141 -29.345 1.00 59.64 49 GLN B O 1
ATOM 1414 N N . ASP B 1 32 ? 47.465 56.797 -28.147 1.00 56.90 50 ASP B N 1
ATOM 1415 C CA . ASP B 1 32 ? 47.865 57.322 -26.848 1.00 55.92 50 ASP B CA 1
ATOM 1416 C C . ASP B 1 32 ? 49.299 56.917 -26.532 1.00 53.68 50 ASP B C 1
ATOM 1417 O O . ASP B 1 32 ? 50.037 57.684 -25.916 1.00 54.52 50 ASP B O 1
ATOM 1422 N N . SER B 1 33 ? 49.692 55.729 -26.990 1.00 54.77 51 SER B N 1
ATOM 1423 C CA . SER B 1 33 ? 51.080 55.286 -26.910 1.00 55.76 51 SER B CA 1
ATOM 1424 C C . SER B 1 33 ? 52.040 56.145 -27.741 1.00 56.43 51 SER B C 1
ATOM 1425 O O . SER B 1 33 ? 53.159 56.432 -27.299 1.00 56.31 51 SER B O 1
ATOM 1428 N N . VAL B 1 34 ? 51.596 56.565 -28.927 1.00 57.72 52 VAL B N 1
ATOM 1429 C CA . VAL B 1 34 ? 52.383 57.464 -29.788 1.00 58.64 52 VAL B CA 1
ATOM 1430 C C . VAL B 1 34 ? 52.602 58.818 -29.107 1.00 57.21 52 VAL B C 1
ATOM 1431 O O . VAL B 1 34 ? 53.735 59.314 -29.034 1.00 59.18 52 VAL B O 1
ATOM 1435 N N . SER B 1 35 ? 51.515 59.383 -28.584 1.00 54.36 53 SER B N 1
ATOM 1436 C CA . SER B 1 35 ? 51.541 60.651 -27.858 1.00 54.81 53 SER B CA 1
ATOM 1437 C C . SER B 1 35 ? 52.387 60.582 -26.583 1.00 53.57 53 SER B C 1
ATOM 1438 O O . SER B 1 35 ? 53.007 61.570 -26.199 1.00 55.49 53 SER B O 1
ATOM 1441 N N . TYR B 1 36 ? 52.394 59.410 -25.946 1.00 50.10 54 TYR B N 1
ATOM 1442 C CA . TYR B 1 36 ? 53.200 59.138 -24.761 1.00 49.75 54 TYR B CA 1
ATOM 1443 C C . TYR B 1 36 ? 54.696 59.276 -25.027 1.00 52.38 54 TYR B C 1
ATOM 1444 O O . TYR B 1 36 ? 55.367 60.047 -24.345 1.00 54.21 54 TYR B O 1
ATOM 1453 N N . VAL B 1 37 ? 55.193 58.539 -26.024 1.00 54.79 55 VAL B N 1
ATOM 1454 C CA . VAL B 1 37 ? 56.605 58.545 -26.432 1.00 51.47 55 VAL B CA 1
ATOM 1455 C C . VAL B 1 37 ? 57.057 59.954 -26.848 1.00 53.04 55 VAL B C 1
ATOM 1456 O O . VAL B 1 37 ? 58.141 60.408 -26.460 1.00 50.15 55 VAL B O 1
ATOM 1460 N N . GLN B 1 38 ? 56.201 60.648 -27.599 1.00 52.87 56 GLN B N 1
ATOM 1461 C CA . GLN B 1 38 ? 56.403 62.062 -27.936 1.00 53.56 56 GLN B CA 1
ATOM 1462 C C . GLN B 1 38 ? 56.492 62.975 -26.715 1.00 54.04 56 GLN B C 1
ATOM 1463 O O . GLN B 1 38 ? 57.262 63.937 -26.725 1.00 57.44 56 GLN B O 1
ATOM 1469 N N . ALA B 1 39 ? 55.696 62.689 -25.682 1.00 51.75 57 ALA B N 1
ATOM 1470 C CA . ALA B 1 39 ? 55.724 63.460 -24.435 1.00 51.62 57 ALA B CA 1
ATOM 1471 C C . ALA B 1 39 ? 56.990 63.173 -23.620 1.00 48.48 57 ALA B C 1
ATOM 1472 O O . ALA B 1 39 ? 57.602 64.098 -23.088 1.00 51.36 57 ALA B O 1
ATOM 1474 N N . ILE B 1 40 ? 57.363 61.894 -23.536 1.00 48.41 58 ILE B N 1
ATOM 1475 C CA . ILE B 1 40 ? 58.607 61.436 -22.891 1.00 49.84 58 ILE B CA 1
ATOM 1476 C C . ILE B 1 40 ? 59.821 62.129 -23.512 1.00 52.38 58 ILE B C 1
ATOM 1477 O O . ILE B 1 40 ? 60.631 62.733 -22.800 1.00 53.35 58 ILE B O 1
ATOM 1482 N N . ASN B 1 41 ? 59.916 62.053 -24.841 1.00 55.00 59 ASN B N 1
ATOM 1483 C CA . ASN B 1 41 ? 60.995 62.687 -25.609 1.00 59.85 59 ASN B CA 1
ATOM 1484 C C . ASN B 1 41 ? 61.002 64.208 -25.528 1.00 59.54 59 ASN B C 1
ATOM 1485 O O . ASN B 1 41 ? 62.064 64.827 -25.563 1.00 64.78 59 ASN B O 1
ATOM 1490 N N . ALA B 1 42 ? 59.818 64.804 -25.406 1.00 61.15 60 ALA B N 1
ATOM 1491 C CA . ALA B 1 42 ? 59.703 66.245 -25.208 1.00 56.04 60 ALA B CA 1
ATOM 1492 C C . ALA B 1 42 ? 60.234 66.653 -23.839 1.00 55.47 60 ALA B C 1
ATOM 1493 O O . ALA B 1 42 ? 60.870 67.700 -23.706 1.00 55.56 60 ALA B O 1
ATOM 1495 N N . LEU B 1 43 ? 59.980 65.818 -22.833 1.00 52.91 61 LEU B N 1
ATOM 1496 C CA . LEU B 1 43 ? 60.439 66.085 -21.467 1.00 55.71 61 LEU B CA 1
ATOM 1497 C C . LEU B 1 43 ? 61.946 65.894 -21.336 1.00 55.16 61 LEU B C 1
ATOM 1498 O O . LEU B 1 43 ? 62.608 66.680 -20.667 1.00 54.64 61 LEU B O 1
ATOM 1503 N N . LYS B 1 44 ? 62.460 64.844 -21.978 1.00 58.08 62 LYS B N 1
ATOM 1504 C CA . LYS B 1 44 ? 63.887 64.520 -22.000 1.00 58.90 62 LYS B CA 1
ATOM 1505 C C . LYS B 1 44 ? 64.698 65.629 -22.652 1.00 61.24 62 LYS B C 1
ATOM 1506 O O . LYS B 1 44 ? 65.733 66.035 -22.129 1.00 63.08 62 LYS B O 1
ATOM 1512 N N . ASN B 1 45 ? 64.204 66.133 -23.780 1.00 65.32 63 ASN B N 1
ATOM 1513 C CA . ASN B 1 45 ? 64.893 67.188 -24.522 1.00 66.43 63 ASN B CA 1
ATOM 1514 C C . ASN B 1 45 ? 64.613 68.608 -24.009 1.00 64.70 63 ASN B C 1
ATOM 1515 O O . ASN B 1 45 ? 65.169 69.581 -24.530 1.00 66.85 63 ASN B O 1
ATOM 1520 N N . GLY B 1 46 ? 63.761 68.713 -22.987 1.00 62.37 64 GLY B N 1
ATOM 1521 C CA . GLY B 1 46 ? 63.426 69.986 -22.345 1.00 58.19 64 GLY B CA 1
ATOM 1522 C C . GLY B 1 46 ? 62.718 70.968 -23.260 1.00 58.91 64 GLY B C 1
ATOM 1523 O O . GLY B 1 46 ? 62.887 72.182 -23.133 1.00 59.15 64 GLY B O 1
ATOM 1524 N N . SER B 1 47 ? 61.938 70.431 -24.192 1.00 58.28 65 SER B N 1
ATOM 1525 C CA . SER B 1 47 ? 61.238 71.233 -25.186 1.00 58.77 65 SER B CA 1
ATOM 1526 C C . SER B 1 47 ? 59.790 70.759 -25.262 1.00 55.00 65 SER B C 1
ATOM 1527 O O . SER B 1 47 ? 59.453 69.872 -26.052 1.00 56.41 65 SER B O 1
ATOM 1530 N N . PHE B 1 48 ? 58.942 71.349 -24.424 1.00 54.80 66 PHE B N 1
ATOM 1531 C CA . PHE B 1 48 ? 57.555 70.900 -24.279 1.00 54.82 66 PHE B CA 1
ATOM 1532 C C . PHE B 1 48 ? 56.596 71.991 -23.833 1.00 53.79 66 PHE B C 1
ATOM 1533 O O . PHE B 1 48 ? 56.996 73.045 -23.330 1.00 49.29 66 PHE B O 1
ATOM 1541 N N . VAL B 1 49 ? 55.313 71.702 -24.004 1.00 51.12 67 VAL B N 1
ATOM 1542 C CA . VAL B 1 49 ? 54.251 72.558 -23.494 1.00 51.66 67 VAL B CA 1
ATOM 1543 C C . VAL B 1 49 ? 53.112 71.677 -22.974 1.00 51.27 67 VAL B C 1
ATOM 1544 O O . VAL B 1 49 ? 52.787 70.648 -23.574 1.00 50.21 67 VAL B O 1
ATOM 1548 N N . LEU B 1 50 ? 52.558 72.043 -21.824 1.00 54.26 68 LEU B N 1
ATOM 1549 C CA . LEU B 1 50 ? 51.307 71.448 -21.393 1.00 54.07 68 LEU B CA 1
ATOM 1550 C C . LEU B 1 50 ? 50.169 72.382 -21.761 1.00 51.45 68 LEU B C 1
ATOM 1551 O O . LEU B 1 50 ? 50.072 73.488 -21.242 1.00 51.74 68 LEU B O 1
ATOM 1556 N N . GLU B 1 51 ? 49.312 71.903 -22.653 1.00 51.08 69 GLU B N 1
ATOM 1557 C CA . GLU B 1 51 ? 48.149 72.641 -23.120 1.00 49.18 69 GLU B CA 1
ATOM 1558 C C . GLU B 1 51 ? 46.971 72.354 -22.188 1.00 46.31 69 GLU B C 1
ATOM 1559 O O . GLU B 1 51 ? 46.399 71.262 -22.231 1.00 49.03 69 GLU B O 1
ATOM 1565 N N . ALA B 1 52 ? 46.617 73.328 -21.349 1.00 44.99 70 ALA B N 1
ATOM 1566 C CA . ALA B 1 52 ? 45.613 73.123 -20.306 1.00 41.31 70 ALA B CA 1
ATOM 1567 C C . ALA B 1 52 ? 44.194 73.013 -20.848 1.00 50.85 70 ALA B C 1
ATOM 1568 O O . ALA B 1 52 ? 43.714 73.883 -21.598 1.00 48.89 70 ALA B O 1
ATOM 1570 N N . ASP B 1 53 ? 43.542 71.922 -20.455 1.00 47.94 71 ASP B N 1
ATOM 1571 C CA . ASP B 1 53 ? 42.128 71.709 -20.693 1.00 46.74 71 ASP B CA 1
ATOM 1572 C C . ASP B 1 53 ? 41.300 72.274 -19.537 1.00 45.40 71 ASP B C 1
ATOM 1573 O O . ASP B 1 53 ? 40.267 72.912 -19.754 1.00 38.19 71 ASP B O 1
ATOM 1578 N N . ASN B 1 54 ? 41.748 72.032 -18.305 1.00 40.56 72 ASN B N 1
ATOM 1579 C CA . ASN B 1 54 ? 41.103 72.634 -17.142 1.00 37.50 72 ASN B CA 1
ATOM 1580 C C . ASN B 1 54 ? 42.094 73.067 -16.066 1.00 40.68 72 ASN B C 1
ATOM 1581 O O . ASN B 1 54 ? 43.241 72.647 -16.066 1.00 38.27 72 ASN B O 1
ATOM 1586 N N . VAL B 1 55 ? 41.626 73.905 -15.151 1.00 38.19 73 VAL B N 1
ATOM 1587 C CA . VAL B 1 55 ? 42.455 74.447 -14.093 1.00 40.68 73 VAL B CA 1
ATOM 1588 C C . VAL B 1 55 ? 41.705 74.249 -12.789 1.00 37.87 73 VAL B C 1
ATOM 1589 O O . VAL B 1 55 ? 40.503 74.479 -12.745 1.00 35.20 73 VAL B O 1
ATOM 1593 N N . VAL B 1 56 ? 42.416 73.777 -11.760 1.00 37.25 74 VAL B N 1
ATOM 1594 C CA . VAL B 1 56 ? 41.867 73.572 -10.410 1.00 38.24 74 VAL B CA 1
ATOM 1595 C C . VAL B 1 56 ? 42.607 74.472 -9.410 1.00 39.75 74 VAL B C 1
ATOM 1596 O O . VAL B 1 56 ? 43.834 74.467 -9.344 1.00 38.75 74 VAL B O 1
ATOM 1600 N N . PHE B 1 57 ? 41.842 75.237 -8.641 1.00 40.98 75 PHE B N 1
ATOM 1601 C CA . PHE B 1 57 ? 42.376 76.197 -7.679 1.00 45.04 75 PHE B CA 1
ATOM 1602 C C . PHE B 1 57 ? 42.386 75.586 -6.290 1.00 46.80 75 PHE B C 1
ATOM 1603 O O . PHE B 1 57 ? 41.775 74.534 -6.072 1.00 44.03 75 PHE B O 1
ATOM 1611 N N . ARG B 1 58 ? 43.075 76.236 -5.350 1.00 51.44 76 ARG B N 1
ATOM 1612 C CA . ARG B 1 58 ? 43.218 75.697 -3.989 1.00 58.13 76 ARG B CA 1
ATOM 1613 C C . ARG B 1 58 ? 41.920 75.759 -3.176 1.00 57.16 76 ARG B C 1
ATOM 1614 O O . ARG B 1 58 ? 41.783 75.076 -2.160 1.00 60.63 76 ARG B O 1
ATOM 1622 N N . ASN B 1 59 ? 40.975 76.578 -3.629 1.00 57.48 77 ASN B N 1
ATOM 1623 C CA . ASN B 1 59 ? 39.637 76.592 -3.048 1.00 57.21 77 ASN B CA 1
ATOM 1624 C C . ASN B 1 59 ? 38.685 75.552 -3.659 1.00 53.60 77 ASN B C 1
ATOM 1625 O O . ASN B 1 59 ? 37.477 75.608 -3.439 1.00 57.55 77 ASN B O 1
ATOM 1630 N N . GLY B 1 60 ? 39.239 74.620 -4.435 1.00 51.88 78 GLY B N 1
ATOM 1631 C CA . GLY B 1 60 ? 38.475 73.510 -5.003 1.00 46.01 78 GLY B CA 1
ATOM 1632 C C . GLY B 1 60 ? 37.733 73.801 -6.298 1.00 47.78 78 GLY B C 1
ATOM 1633 O O . GLY B 1 60 ? 37.150 72.895 -6.891 1.00 41.78 78 GLY B O 1
ATOM 1634 N N . ILE B 1 61 ? 37.756 75.059 -6.742 1.00 47.32 79 ILE B N 1
ATOM 1635 C CA . ILE B 1 61 ? 37.096 75.453 -7.985 1.00 45.08 79 ILE B CA 1
ATOM 1636 C C . ILE B 1 61 ? 37.841 74.860 -9.162 1.00 46.75 79 ILE B C 1
ATOM 1637 O O . ILE B 1 61 ? 39.059 74.942 -9.218 1.00 49.92 79 ILE B O 1
ATOM 1642 N N . MET B 1 62 ? 37.100 74.262 -10.090 1.00 48.54 80 MET B N 1
ATOM 1643 C CA . MET B 1 62 ? 37.646 73.876 -11.384 1.00 44.71 80 MET B CA 1
ATOM 1644 C C . MET B 1 62 ? 36.892 74.546 -12.529 1.00 43.93 80 MET B C 1
ATOM 1645 O O . MET B 1 62 ? 35.666 74.656 -12.501 1.00 44.01 80 MET B O 1
ATOM 1650 N N . ARG B 1 63 ? 37.638 74.990 -13.534 1.00 44.47 81 ARG B N 1
ATOM 1651 C CA . ARG B 1 63 ? 37.066 75.596 -14.716 1.00 46.32 81 ARG B CA 1
ATOM 1652 C C . ARG B 1 63 ? 37.700 74.987 -15.953 1.00 45.45 81 ARG B C 1
ATOM 1653 O O . ARG B 1 63 ? 38.923 74.837 -16.014 1.00 43.61 81 ARG B O 1
ATOM 1661 N N . PHE B 1 64 ? 36.865 74.618 -16.923 1.00 42.07 82 PHE B N 1
ATOM 1662 C CA . PHE B 1 64 ? 37.351 74.218 -18.248 1.00 42.29 82 PHE B CA 1
ATOM 1663 C C . PHE B 1 64 ? 37.815 75.450 -19.000 1.00 47.58 82 PHE B C 1
ATOM 1664 O O . PHE B 1 64 ? 37.268 76.539 -18.835 1.00 43.08 82 PHE B O 1
ATOM 1672 N N . VAL B 1 65 ? 38.836 75.269 -19.827 1.00 52.87 83 VAL B N 1
ATOM 1673 C CA . VAL B 1 65 ? 39.659 76.389 -20.229 1.00 55.12 83 VAL B CA 1
ATOM 1674 C C . VAL B 1 65 ? 40.232 76.219 -21.639 1.00 55.27 83 VAL B C 1
ATOM 1675 O O . VAL B 1 65 ? 40.305 75.103 -22.154 1.00 52.68 83 VAL B O 1
ATOM 1679 N N . SER B 1 66 ? 40.586 77.331 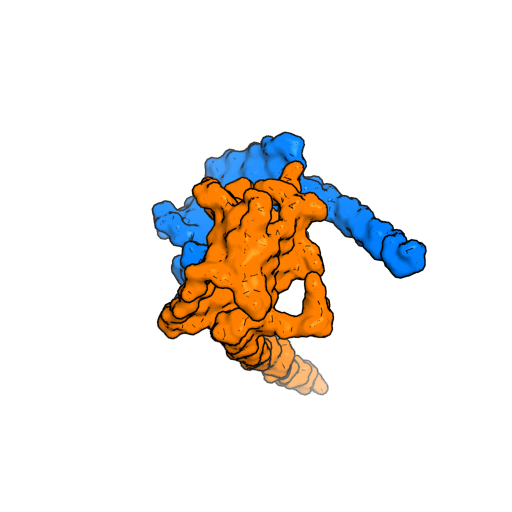-22.279 1.00 60.10 84 SER B N 1
ATOM 1680 C CA . SER B 1 66 ? 41.304 77.276 -23.553 1.00 60.10 84 SER B CA 1
ATOM 1681 C C . SER B 1 66 ? 42.810 77.189 -23.322 1.00 56.62 84 SER B C 1
ATOM 1682 O O . SER B 1 66 ? 43.358 77.911 -22.496 1.00 57.66 84 SER B O 1
ATOM 1685 N N . SER B 1 67 ? 43.471 76.317 -24.080 1.00 61.61 85 SER B N 1
ATOM 1686 C CA . SER B 1 67 ? 44.914 76.089 -23.947 1.00 64.27 85 SER B CA 1
ATOM 1687 C C . SER B 1 67 ? 45.797 77.162 -24.594 1.00 67.45 85 SER B C 1
ATOM 1688 O O . SER B 1 67 ? 47.020 77.152 -24.417 1.00 66.44 85 SER B O 1
ATOM 1691 N N . ASN B 1 68 ? 45.176 78.078 -25.339 1.00 70.08 86 ASN B N 1
ATOM 1692 C CA . ASN B 1 68 ? 45.873 79.233 -25.913 1.00 69.67 86 ASN B CA 1
ATOM 1693 C C . ASN B 1 68 ? 46.312 80.238 -24.854 1.00 67.65 86 ASN B C 1
ATOM 1694 O O . ASN B 1 68 ? 47.347 80.891 -25.004 1.00 67.52 86 ASN B O 1
ATOM 1699 N N . THR B 1 69 ? 45.520 80.353 -23.788 1.00 67.71 87 THR B N 1
ATOM 1700 C CA . THR B 1 69 ? 45.771 81.336 -22.729 1.00 69.03 87 THR B CA 1
ATOM 1701 C C . THR B 1 69 ? 46.100 80.716 -21.366 1.00 64.35 87 THR B C 1
ATOM 1702 O O . THR B 1 69 ? 46.300 81.431 -20.382 1.00 63.61 87 THR B O 1
ATOM 1706 N N . ASN B 1 70 ? 46.135 79.387 -21.310 1.00 61.43 88 ASN B N 1
ATOM 1707 C CA . ASN B 1 70 ? 46.564 78.666 -20.108 1.00 57.84 88 ASN B CA 1
ATOM 1708 C C . ASN B 1 70 ? 47.496 77.535 -20.501 1.00 54.82 88 ASN B C 1
ATOM 1709 O O . ASN B 1 70 ? 47.067 76.520 -21.049 1.00 52.23 88 ASN B O 1
ATOM 1714 N N . TYR B 1 71 ? 48.782 77.732 -20.245 1.00 56.91 89 TYR B N 1
ATOM 1715 C CA . TYR B 1 71 ? 49.786 76.744 -20.603 1.00 55.02 89 TYR B CA 1
ATOM 1716 C C . TYR B 1 71 ? 51.000 76.781 -19.679 1.00 52.75 89 TYR B C 1
ATOM 1717 O O . TYR B 1 71 ? 51.189 77.719 -18.903 1.00 47.02 89 TYR B O 1
ATOM 1726 N N . VAL B 1 72 ? 51.807 75.733 -19.773 1.00 52.86 90 VAL B N 1
ATOM 1727 C CA . VAL B 1 72 ? 53.075 75.640 -19.073 1.00 55.84 90 VAL B CA 1
ATOM 1728 C C . VAL B 1 72 ? 54.096 75.201 -20.121 1.00 58.79 90 VAL B C 1
ATOM 1729 O O . VAL B 1 72 ? 53.913 74.179 -20.776 1.00 58.53 90 VAL B O 1
ATOM 1733 N N . GLU B 1 73 ? 55.152 75.988 -20.300 1.00 60.48 91 GLU B N 1
ATOM 1734 C CA . GLU B 1 73 ? 56.106 75.739 -21.378 1.00 61.18 91 GLU B CA 1
ATOM 1735 C C . GLU B 1 73 ? 57.552 75.733 -20.885 1.00 56.82 91 GLU B C 1
ATOM 1736 O O . GLU B 1 73 ? 57.926 76.569 -20.084 1.00 55.19 91 GLU B O 1
ATOM 1742 N N . VAL B 1 74 ? 58.348 74.774 -21.352 1.00 56.90 92 VAL B N 1
ATOM 1743 C CA . VAL B 1 74 ? 59.802 74.792 -21.147 1.00 58.61 92 VAL B CA 1
ATOM 1744 C C . VAL B 1 74 ? 60.472 74.579 -22.500 1.00 62.27 92 VAL B C 1
ATOM 1745 O O . VAL B 1 74 ? 60.183 73.598 -23.182 1.00 59.71 92 VAL B O 1
ATOM 1749 N N . ASN B 1 75 ? 61.340 75.518 -22.887 1.00 65.88 93 ASN B N 1
ATOM 1750 C CA . ASN B 1 75 ? 62.063 75.462 -24.161 1.00 70.44 93 ASN B CA 1
ATOM 1751 C C . ASN B 1 75 ? 63.409 76.189 -24.072 1.00 72.12 93 ASN B C 1
ATOM 1752 O O . ASN B 1 75 ? 63.463 77.350 -23.658 1.00 70.00 93 ASN B O 1
ATOM 1757 N N . ASP B 1 76 ? 64.479 75.481 -24.448 1.00 75.74 94 ASP B N 1
ATOM 1758 C CA . ASP B 1 76 ? 65.855 76.014 -24.536 1.00 77.75 94 ASP B CA 1
ATOM 1759 C C . ASP B 1 76 ? 66.401 76.578 -23.215 1.00 75.30 94 ASP B C 1
ATOM 1760 O O . ASP B 1 76 ? 67.057 77.624 -23.193 1.00 74.46 94 ASP B O 1
ATOM 1765 N N . GLY B 1 77 ? 66.115 75.878 -22.118 1.00 73.39 95 GLY B N 1
ATOM 1766 C CA . GLY B 1 77 ? 66.530 76.308 -20.778 1.00 68.22 95 GLY B CA 1
ATOM 1767 C C . GLY B 1 77 ? 65.653 77.391 -20.168 1.00 66.84 95 GLY B C 1
ATOM 1768 O O . GLY B 1 77 ? 65.891 77.825 -19.038 1.00 67.19 95 GLY B O 1
ATOM 1769 N N . GLN B 1 78 ? 64.635 77.819 -20.915 1.00 64.53 96 GLN B N 1
ATOM 1770 C CA . GLN B 1 78 ? 63.726 78.885 -20.499 1.00 67.09 96 GLN B CA 1
ATOM 1771 C C . GLN B 1 78 ? 62.306 78.345 -20.338 1.00 67.50 96 GLN B C 1
ATOM 1772 O O . GLN B 1 78 ? 61.881 77.466 -21.087 1.00 67.09 96 GLN B O 1
ATOM 1778 N N . GLY B 1 79 ? 61.576 78.874 -19.362 1.00 67.38 97 GLY B N 1
ATOM 1779 C CA . GLY B 1 79 ? 60.247 78.366 -19.052 1.00 64.54 97 GLY B CA 1
ATOM 1780 C C . GLY B 1 79 ? 59.175 79.401 -18.787 1.00 62.57 97 GLY B C 1
ATOM 1781 O O . GLY B 1 79 ? 59.423 80.401 -18.116 1.00 60.87 97 GLY B O 1
ATOM 1782 N N . ILE B 1 80 ? 57.978 79.135 -19.311 1.00 60.39 98 ILE B N 1
ATOM 1783 C CA . ILE B 1 80 ? 56.815 80.013 -19.165 1.00 59.76 98 ILE B CA 1
ATOM 1784 C C . ILE B 1 80 ? 55.682 79.337 -18.373 1.00 56.22 98 ILE B C 1
ATOM 1785 O O . ILE B 1 80 ? 55.313 78.199 -18.652 1.00 52.34 98 ILE B O 1
ATOM 1790 N N . ILE B 1 81 ? 55.147 80.047 -17.382 1.00 57.20 99 ILE B N 1
ATOM 1791 C CA . ILE B 1 81 ? 53.853 79.715 -16.796 1.00 56.57 99 ILE B CA 1
ATOM 1792 C C . ILE B 1 81 ? 52.881 80.836 -17.153 1.00 56.76 99 ILE B C 1
ATOM 1793 O O . ILE B 1 81 ? 53.039 81.971 -16.703 1.00 54.63 99 ILE B O 1
ATOM 1798 N N . GLN B 1 82 ? 51.887 80.513 -17.976 1.00 59.25 100 GLN B N 1
ATOM 1799 C CA . GLN B 1 82 ? 50.848 81.468 -18.350 1.00 61.20 100 GLN B CA 1
ATOM 1800 C C . GLN B 1 82 ? 49.469 80.998 -17.893 1.00 63.65 100 GLN B C 1
ATOM 1801 O O . GLN B 1 82 ? 49.059 79.871 -18.185 1.00 65.75 100 GLN B O 1
ATOM 1807 N N . THR B 1 83 ? 48.765 81.868 -17.176 1.00 62.33 101 THR B N 1
ATOM 1808 C CA . THR B 1 83 ? 47.370 81.629 -16.822 1.00 64.05 101 THR B CA 1
ATOM 1809 C C . THR B 1 83 ? 46.549 82.924 -16.890 1.00 65.72 101 THR B C 1
ATOM 1810 O O . THR B 1 83 ? 47.100 84.025 -16.810 1.00 66.60 101 THR B O 1
ATOM 1814 N N . ALA B 1 84 ? 45.237 82.779 -17.049 1.00 65.05 102 ALA B N 1
ATOM 1815 C CA . ALA B 1 84 ? 44.333 83.923 -17.185 1.00 66.62 102 ALA B CA 1
ATOM 1816 C C . ALA B 1 84 ? 43.807 84.449 -15.844 1.00 68.42 102 ALA B C 1
ATOM 1817 O O . ALA B 1 84 ? 42.985 85.371 -15.811 1.00 73.81 102 ALA B O 1
ATOM 1819 N N . PHE B 1 85 ? 44.283 83.861 -14.751 1.00 69.41 103 PHE B N 1
ATOM 1820 C CA . PHE B 1 85 ? 43.920 84.319 -13.415 1.00 70.41 103 PHE B CA 1
ATOM 1821 C C . PHE B 1 85 ? 45.085 85.038 -12.744 1.00 74.27 103 PHE B C 1
ATOM 1822 O O . PHE B 1 85 ? 46.227 84.946 -13.193 1.00 72.16 103 PHE B O 1
ATOM 1830 N N . THR B 1 86 ? 44.788 85.755 -11.665 1.00 78.84 104 THR B N 1
ATOM 1831 C CA . THR B 1 86 ? 45.557 86.938 -11.295 1.00 82.80 104 THR B CA 1
ATOM 1832 C C . THR B 1 86 ? 46.654 86.591 -10.294 1.00 83.81 104 THR B C 1
ATOM 1833 O O . THR B 1 86 ? 47.840 86.639 -10.617 1.00 86.11 104 THR B O 1
ATOM 1837 N N . ASN B 1 87 ? 46.249 86.242 -9.077 1.00 83.66 105 ASN B N 1
ATOM 1838 C CA . ASN B 1 87 ? 47.121 85.522 -8.157 1.00 83.93 105 ASN B CA 1
ATOM 1839 C C . ASN B 1 87 ? 46.690 84.071 -7.971 1.00 81.44 105 ASN B C 1
ATOM 1840 O O . ASN B 1 87 ? 46.405 83.636 -6.855 1.00 81.51 105 ASN B O 1
ATOM 1845 N N . PHE B 1 88 ? 46.646 83.326 -9.071 1.00 78.24 106 PHE B N 1
ATOM 1846 C CA . PHE B 1 88 ? 46.194 81.941 -9.041 1.00 76.61 106 PHE B CA 1
ATOM 1847 C C . PHE B 1 88 ? 44.909 81.798 -8.232 1.00 75.55 106 PHE B C 1
ATOM 1848 O O . PHE B 1 88 ? 44.724 80.818 -7.510 1.00 75.74 106 PHE B O 1
ATOM 1856 N N . VAL B 1 89 ? 44.024 82.781 -8.359 1.00 73.07 107 VAL B N 1
ATOM 1857 C CA . VAL B 1 89 ? 42.692 82.698 -7.763 1.00 72.96 107 VAL B CA 1
ATOM 1858 C C . VAL B 1 89 ? 41.683 82.917 -8.893 1.00 70.80 107 VAL B C 1
ATOM 1859 O O . VAL B 1 89 ? 41.915 83.745 -9.773 1.00 72.10 107 VAL B O 1
ATOM 1863 N N . TYR B 1 90 ? 40.588 82.156 -8.881 1.00 70.42 108 TYR B N 1
ATOM 1864 C CA . TYR B 1 90 ? 39.563 82.226 -9.930 1.00 67.71 108 TYR B CA 1
ATOM 1865 C C . TYR B 1 90 ? 38.823 83.571 -9.995 1.00 70.83 108 TYR B C 1
ATOM 1866 O O . TYR B 1 90 ? 38.599 84.114 -11.082 1.00 67.10 108 TYR B O 1
ATOM 1875 N N . ASN B 1 91 ? 38.439 84.086 -8.828 1.00 75.53 109 ASN B N 1
ATOM 1876 C CA . ASN B 1 91 ? 37.684 85.331 -8.724 1.00 79.11 109 ASN B CA 1
ATOM 1877 C C . ASN B 1 91 ? 38.585 86.497 -8.324 1.00 80.51 109 ASN B C 1
ATOM 1878 O O . ASN B 1 91 ? 38.250 87.662 -8.547 1.00 84.48 109 ASN B O 1
ATOM 1883 N N . GLY B 1 98 ? 44.066 87.826 -18.625 1.00 99.94 116 GLY B N 1
ATOM 1884 C CA . GLY B 1 98 ? 44.801 88.820 -17.852 1.00 99.78 116 GLY B CA 1
ATOM 1885 C C . GLY B 1 98 ? 45.094 88.344 -16.443 1.00 98.56 116 GLY B C 1
ATOM 1886 O O . GLY B 1 98 ? 44.358 88.662 -15.504 1.00 98.27 116 GLY B O 1
ATOM 1887 N N . GLY B 1 99 ? 46.177 87.583 -16.299 1.00 96.37 117 GLY B N 1
ATOM 1888 C CA . GLY B 1 99 ? 46.548 86.995 -15.015 1.00 93.86 117 GLY B CA 1
ATOM 1889 C C . GLY B 1 99 ? 48.002 87.208 -14.644 1.00 91.76 117 GLY B C 1
ATOM 1890 O O . GLY B 1 99 ? 48.383 88.286 -14.185 1.00 92.60 117 GLY B O 1
ATOM 1891 N N . VAL B 1 100 ? 48.809 86.167 -14.831 1.00 90.34 118 VAL B N 1
ATOM 1892 C CA . VAL B 1 100 ? 50.250 86.237 -14.584 1.00 89.20 118 VAL B CA 1
ATOM 1893 C C . VAL B 1 100 ? 51.056 85.513 -15.651 1.00 87.11 118 VAL B C 1
ATOM 1894 O O . VAL B 1 100 ? 50.608 84.512 -16.216 1.00 84.87 118 VAL B O 1
ATOM 1898 N N . THR B 1 101 ? 52.248 86.041 -15.915 1.00 86.18 119 THR B N 1
ATOM 1899 C CA . THR B 1 101 ? 53.212 85.414 -16.803 1.00 84.90 119 THR B CA 1
ATOM 1900 C C . THR B 1 101 ? 54.511 85.224 -16.031 1.00 83.39 119 THR B C 1
ATOM 1901 O O . THR B 1 101 ? 55.295 86.162 -15.870 1.00 87.12 119 THR B O 1
ATOM 1905 N N . VAL B 1 102 ? 54.711 84.009 -15.531 1.00 80.26 120 VAL B N 1
ATOM 1906 C CA . VAL B 1 102 ? 55.947 83.639 -14.857 1.00 76.07 120 VAL B CA 1
ATOM 1907 C C . VAL B 1 102 ? 56.910 83.122 -15.922 1.00 75.62 120 VAL B C 1
ATOM 1908 O O . VAL B 1 102 ? 56.856 81.954 -16.304 1.00 76.27 120 VAL B O 1
ATOM 1912 N N . GLN B 1 103 ? 57.768 84.011 -16.417 1.00 77.11 121 GLN B N 1
ATOM 1913 C CA . GLN B 1 103 ? 58.765 83.666 -17.433 1.00 76.43 121 GLN B CA 1
ATOM 1914 C C . GLN B 1 103 ? 60.168 83.761 -16.840 1.00 75.37 121 GLN B C 1
ATOM 1915 O O . GLN B 1 103 ? 60.419 84.599 -15.973 1.00 74.19 121 GLN B O 1
ATOM 1921 N N . GLY B 1 104 ? 61.071 82.893 -17.292 1.00 75.55 122 GLY B N 1
ATOM 1922 C CA . GLY B 1 104 ? 62.440 82.884 -16.773 1.00 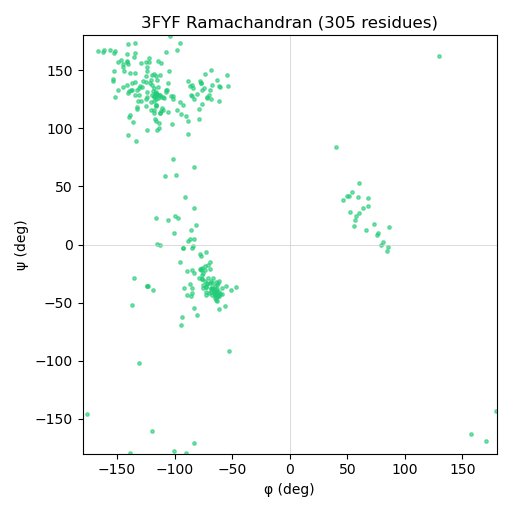76.28 122 GLY B CA 1
ATOM 1923 C C . GLY B 1 104 ? 63.216 81.589 -16.924 1.00 75.37 122 GLY B C 1
ATOM 1924 O O . GLY B 1 104 ? 62.844 80.717 -17.711 1.00 75.94 122 GLY B O 1
ATOM 1925 N N . ASN B 1 105 ? 64.301 81.477 -16.159 1.00 75.12 123 ASN B N 1
ATOM 1926 C CA . ASN B 1 105 ? 65.220 80.340 -16.242 1.00 76.78 123 ASN B CA 1
ATOM 1927 C C . ASN B 1 105 ? 64.686 79.089 -15.551 1.00 75.24 123 ASN B C 1
ATOM 1928 O O . ASN B 1 105 ? 64.119 79.172 -14.459 1.00 73.62 123 ASN B O 1
ATOM 1933 N N . VAL B 1 106 ? 64.888 77.936 -16.188 1.00 75.16 124 VAL B N 1
ATOM 1934 C CA . VAL B 1 106 ? 64.513 76.639 -15.613 1.00 75.92 124 VAL B CA 1
ATOM 1935 C C . VAL B 1 106 ? 65.706 75.993 -14.899 1.00 75.18 124 VAL B C 1
ATOM 1936 O O . VAL B 1 106 ? 66.757 75.773 -15.504 1.00 75.55 124 VAL B O 1
ATOM 1940 N N . ASN B 1 107 ? 65.523 75.693 -13.615 1.00 73.63 125 ASN B N 1
ATOM 1941 C CA . ASN B 1 107 ? 66.551 75.058 -12.795 1.00 75.40 125 ASN B CA 1
ATOM 1942 C C . ASN B 1 107 ? 65.991 73.921 -11.941 1.00 74.68 125 ASN B C 1
ATOM 1943 O O . ASN B 1 107 ? 64.779 73.843 -11.726 1.00 76.98 125 ASN B O 1
ATOM 1948 N N . GLY B 1 108 ? 66.877 73.044 -11.467 1.00 70.68 126 GLY B N 1
ATOM 1949 C CA . GLY B 1 108 ? 66.514 71.951 -10.565 1.00 65.98 126 GLY B CA 1
ATOM 1950 C C . GLY B 1 108 ? 65.646 70.867 -11.183 1.00 65.11 126 GLY B C 1
ATOM 1951 O O . GLY B 1 108 ? 64.727 70.359 -10.537 1.00 61.34 126 GLY B O 1
ATOM 1952 N N . ILE B 1 109 ? 65.945 70.514 -12.430 1.00 63.41 127 ILE B N 1
ATOM 1953 C CA . ILE B 1 109 ? 65.173 69.525 -13.183 1.00 62.33 127 ILE B CA 1
ATOM 1954 C C . ILE B 1 109 ? 65.468 68.092 -12.733 1.00 62.54 127 ILE B C 1
ATOM 1955 O O . ILE B 1 109 ? 66.612 67.638 -12.798 1.00 62.08 127 ILE B O 1
ATOM 1960 N N . SER B 1 110 ? 64.426 67.395 -12.277 1.00 62.05 128 SER B N 1
ATOM 1961 C CA . SER B 1 110 ? 64.482 65.951 -12.060 1.00 57.52 128 SER B CA 1
ATOM 1962 C C . SER B 1 110 ? 63.354 65.245 -12.822 1.00 55.99 128 SER B C 1
ATOM 1963 O O . SER B 1 110 ? 62.249 65.775 -12.949 1.00 57.07 128 SER B O 1
ATOM 1966 N N . MET B 1 111 ? 63.650 64.049 -13.319 1.00 52.20 129 MET B N 1
ATOM 1967 C CA . MET B 1 111 ? 62.698 63.235 -14.054 1.00 49.88 129 MET B CA 1
ATOM 1968 C C . MET B 1 111 ? 62.753 61.814 -13.503 1.00 53.89 129 MET B C 1
ATOM 1969 O O . MET B 1 111 ? 63.800 61.158 -13.547 1.00 53.04 129 MET B O 1
ATOM 1974 N N . ARG B 1 112 ? 61.624 61.360 -12.966 1.00 50.53 130 ARG B N 1
ATOM 1975 C CA . ARG B 1 112 ? 61.502 60.030 -12.376 1.00 51.52 130 ARG B CA 1
ATOM 1976 C C . ARG B 1 112 ? 60.359 59.274 -13.034 1.00 51.99 130 ARG B C 1
ATOM 1977 O O . ARG B 1 112 ? 59.450 59.877 -13.592 1.00 51.64 130 ARG B O 1
ATOM 1985 N N . GLN B 1 113 ? 60.408 57.949 -12.956 1.00 57.10 131 GLN B N 1
ATOM 1986 C CA . GLN B 1 113 ? 59.405 57.099 -13.579 1.00 57.44 131 GLN B CA 1
ATOM 1987 C C . GLN B 1 113 ? 59.046 55.970 -12.624 1.00 54.58 131 GLN B C 1
ATOM 1988 O O . GLN B 1 113 ? 59.935 55.334 -12.054 1.00 55.09 131 GLN B O 1
ATOM 1994 N N . ASP B 1 114 ? 57.751 55.717 -12.441 1.00 53.14 132 ASP B N 1
ATOM 1995 C CA . ASP B 1 114 ? 57.328 54.587 -11.609 1.00 53.25 132 ASP B CA 1
ATOM 1996 C C . ASP B 1 114 ? 57.329 53.270 -12.391 1.00 54.40 132 ASP B C 1
ATOM 1997 O O . ASP B 1 114 ? 57.814 53.225 -13.520 1.00 54.14 132 ASP B O 1
ATOM 2002 N N . LYS B 1 115 ? 56.788 52.207 -11.799 1.00 58.18 133 LYS B N 1
ATOM 2003 C CA . LYS B 1 115 ? 56.788 50.896 -12.452 1.00 61.00 133 LYS B CA 1
ATOM 2004 C C . LYS B 1 115 ? 55.783 50.804 -13.612 1.00 61.68 133 LYS B C 1
ATOM 2005 O O . LYS B 1 115 ? 55.904 49.937 -14.476 1.00 60.73 133 LYS B O 1
ATOM 2011 N N . ASP B 1 116 ? 54.818 51.723 -13.636 1.00 60.56 134 ASP B N 1
ATOM 2012 C CA . ASP B 1 116 ? 53.772 51.743 -14.655 1.00 53.92 134 ASP B CA 1
ATOM 2013 C C . ASP B 1 116 ? 54.044 52.775 -15.748 1.00 49.88 134 ASP B C 1
ATOM 2014 O O . ASP B 1 116 ? 53.182 53.060 -16.583 1.00 53.56 134 ASP B O 1
ATOM 2019 N N . GLY B 1 117 ? 55.244 53.340 -15.733 1.00 45.36 135 GLY B N 1
ATOM 2020 C CA . GLY B 1 117 ? 55.622 54.334 -16.722 1.00 46.07 135 GLY B CA 1
ATOM 2021 C C . GLY B 1 117 ? 54.972 55.693 -16.555 1.00 47.28 135 GLY B C 1
ATOM 2022 O O . GLY B 1 117 ? 54.958 56.475 -17.497 1.00 50.88 135 GLY B O 1
ATOM 2023 N N . ASN B 1 118 ? 54.433 55.980 -15.366 1.00 50.11 136 ASN B N 1
ATOM 2024 C CA . ASN B 1 118 ? 54.011 57.345 -15.018 1.00 50.66 136 ASN B CA 1
ATOM 2025 C C . ASN B 1 118 ? 55.245 58.168 -14.704 1.00 49.28 136 ASN B C 1
ATOM 2026 O O . ASN B 1 118 ? 56.106 57.721 -13.946 1.00 54.62 136 ASN B O 1
ATOM 2031 N N . VAL B 1 119 ? 55.328 59.365 -15.272 1.00 45.14 137 VAL B N 1
ATOM 2032 C CA . VAL B 1 119 ? 56.537 60.194 -15.160 1.00 43.81 137 VAL B CA 1
ATOM 2033 C C . VAL B 1 119 ? 56.328 61.389 -14.232 1.00 45.88 137 VAL B C 1
ATOM 2034 O O . VAL B 1 119 ? 55.328 62.092 -14.322 1.00 40.29 137 VAL B O 1
ATOM 2038 N N . TYR B 1 120 ? 57.289 61.598 -13.343 1.00 48.25 138 TYR B N 1
ATOM 2039 C CA . TYR B 1 120 ? 57.245 62.675 -12.375 1.00 50.45 138 TYR B CA 1
ATOM 2040 C C . TYR B 1 120 ? 58.367 63.655 -12.693 1.00 50.70 138 TYR B C 1
ATOM 2041 O O . TYR B 1 120 ? 59.538 63.381 -12.437 1.00 55.09 138 TYR B O 1
ATOM 2050 N N . TYR B 1 121 ? 57.984 64.784 -13.281 1.00 49.85 139 TYR B N 1
ATOM 2051 C CA . TYR B 1 121 ? 58.916 65.795 -13.775 1.00 46.78 139 TYR B CA 1
ATOM 2052 C C . TYR B 1 121 ? 58.782 67.064 -12.936 1.00 50.82 139 TYR B C 1
ATOM 2053 O O . TYR B 1 121 ? 57.735 67.732 -12.960 1.00 48.26 139 TYR B O 1
ATOM 2062 N N . ASN B 1 122 ? 59.838 67.386 -12.186 1.00 49.53 140 ASN B N 1
ATOM 2063 C CA . ASN B 1 122 ? 59.840 68.533 -11.275 1.00 51.45 140 ASN B CA 1
ATOM 2064 C C . ASN B 1 122 ? 60.903 69.556 -11.678 1.00 53.87 140 ASN B C 1
ATOM 2065 O O . ASN B 1 122 ? 61.962 69.174 -12.175 1.00 56.11 140 ASN B O 1
ATOM 2070 N N . TYR B 1 123 ? 60.616 70.841 -11.456 1.00 52.96 141 TYR B N 1
ATOM 2071 C CA . TYR B 1 123 ? 61.561 71.936 -11.736 1.00 53.82 141 TYR B CA 1
ATOM 2072 C C . TYR B 1 123 ? 61.149 73.274 -11.111 1.00 55.30 141 TYR B C 1
ATOM 2073 O O . TYR B 1 123 ? 60.018 73.444 -10.651 1.00 55.67 141 TYR B O 1
ATOM 2082 N N . GLY B 1 124 ? 62.087 74.215 -11.102 1.00 56.65 142 GLY B N 1
ATOM 2083 C CA . GLY B 1 124 ? 61.836 75.576 -10.638 1.00 53.97 142 GLY B CA 1
ATOM 2084 C C . GLY B 1 124 ? 61.906 76.572 -11.782 1.00 54.71 142 GLY B C 1
ATOM 2085 O O . GLY B 1 124 ? 62.529 76.309 -12.815 1.00 47.40 142 GLY B O 1
ATOM 2086 N N . ILE B 1 125 ? 61.237 77.708 -11.601 1.00 57.12 143 ILE B N 1
ATOM 2087 C CA . ILE B 1 125 ? 61.261 78.815 -12.551 1.00 65.95 143 ILE B CA 1
ATOM 2088 C C . ILE B 1 125 ? 61.694 80.071 -11.799 1.00 68.51 143 ILE B C 1
ATOM 2089 O O . ILE B 1 125 ? 61.091 80.428 -10.785 1.00 68.33 143 ILE B O 1
ATOM 2094 N N . ASN B 1 126 ? 62.743 80.728 -12.287 1.00 74.52 144 ASN B N 1
ATOM 2095 C CA . ASN B 1 126 ? 63.204 81.981 -11.690 1.00 78.90 144 ASN B CA 1
ATOM 2096 C C . ASN B 1 126 ? 62.763 83.190 -12.508 1.00 80.67 144 ASN B C 1
ATOM 2097 O O . ASN B 1 126 ? 63.329 83.484 -13.563 1.00 82.25 144 ASN B O 1
ATOM 2102 N N . GLY B 1 127 ? 61.739 83.878 -12.011 1.00 82.92 145 GLY B N 1
ATOM 2103 C CA . GLY B 1 127 ? 61.138 84.999 -12.724 1.00 85.57 145 GLY B CA 1
ATOM 2104 C C . GLY B 1 127 ? 61.578 86.358 -12.224 1.00 87.04 145 GLY B C 1
ATOM 2105 O O . GLY B 1 127 ? 62.415 86.460 -11.322 1.00 88.50 145 GLY B O 1
ATOM 2106 N N . ILE B 1 128 ? 61.008 87.404 -12.818 1.00 87.63 146 ILE B N 1
ATOM 2107 C CA . ILE B 1 128 ? 61.308 88.778 -12.428 1.00 87.91 146 ILE B CA 1
ATOM 2108 C C . ILE B 1 128 ? 60.519 89.167 -11.172 1.00 88.93 146 ILE B C 1
ATOM 2109 O O . ILE B 1 128 ? 61.107 89.485 -10.138 1.00 90.31 146 ILE B O 1
ATOM 2114 N N . ALA B 1 129 ? 59.193 89.124 -11.256 1.00 89.18 147 ALA B N 1
ATOM 2115 C CA . ALA B 1 129 ? 58.354 89.470 -10.117 1.00 88.86 147 ALA B CA 1
ATOM 2116 C C . ALA B 1 129 ? 58.201 88.278 -9.176 1.00 88.60 147 ALA B C 1
ATOM 2117 O O . ALA B 1 129 ? 58.502 88.376 -7.983 1.00 91.59 147 ALA B O 1
ATOM 2119 N N . VAL B 1 130 ? 57.747 87.151 -9.721 1.00 84.08 148 VAL B N 1
ATOM 2120 C CA . VAL B 1 130 ? 57.465 85.961 -8.915 1.00 79.45 148 VAL B CA 1
ATOM 2121 C C . VAL B 1 130 ? 58.216 84.707 -9.386 1.00 71.26 148 VAL B C 1
ATOM 2122 O O . VAL B 1 130 ? 58.514 84.551 -10.577 1.00 72.99 148 VAL B O 1
ATOM 2126 N N . SER B 1 131 ? 58.524 83.837 -8.425 1.00 62.92 149 SER B N 1
ATOM 2127 C CA A SER B 1 131 ? 59.191 82.564 -8.689 0.50 59.39 149 SER B CA 1
ATOM 2128 C CA B SER B 1 131 ? 59.185 82.565 -8.704 0.50 58.88 149 SER B CA 1
ATOM 2129 C C . SER B 1 131 ? 58.243 81.402 -8.391 1.00 55.10 149 SER B C 1
ATOM 2130 O O . SER B 1 131 ? 57.259 81.571 -7.670 1.00 54.52 149 SER B O 1
ATOM 2135 N N . ALA B 1 132 ? 58.542 80.222 -8.937 1.00 51.67 150 ALA B N 1
ATOM 2136 C CA . ALA B 1 132 ? 57.676 79.051 -8.742 1.00 49.09 150 ALA B CA 1
ATOM 2137 C C . ALA B 1 132 ? 58.395 77.706 -8.828 1.00 47.11 150 ALA B C 1
ATOM 2138 O O . ALA B 1 132 ? 59.385 77.558 -9.535 1.00 45.29 150 ALA B O 1
ATOM 2140 N N . THR B 1 133 ? 57.887 76.731 -8.085 1.00 45.11 151 THR B N 1
ATOM 2141 C CA . THR B 1 133 ? 58.233 75.340 -8.332 1.00 49.14 151 THR B CA 1
ATOM 2142 C C . THR B 1 133 ? 57.050 74.646 -9.003 1.00 45.94 151 THR B C 1
ATOM 2143 O O . THR B 1 133 ? 55.891 74.876 -8.657 1.00 45.93 151 THR B O 1
ATOM 2147 N N . VAL B 1 134 ? 57.378 73.813 -9.981 1.00 48.47 152 VAL B N 1
ATOM 2148 C CA . VAL B 1 134 ? 56.419 73.178 -10.861 1.00 47.51 152 VAL B CA 1
ATOM 2149 C C . VAL B 1 134 ? 56.546 71.670 -10.705 1.00 48.30 152 VAL B C 1
ATOM 2150 O O . VAL B 1 134 ? 57.657 71.137 -10.631 1.00 45.81 152 VAL B O 1
ATOM 2154 N N . SER B 1 135 ? 55.403 70.992 -10.637 1.00 46.29 153 SER B N 1
ATOM 2155 C CA A SER B 1 135 ? 55.374 69.543 -10.533 0.50 46.35 153 SER B CA 1
ATOM 2156 C CA B SER B 1 135 ? 55.383 69.540 -10.546 0.50 46.85 153 SER B CA 1
ATOM 2157 C C . SER B 1 135 ? 54.421 68.950 -11.572 1.00 45.24 153 SER B C 1
ATOM 2158 O O . SER B 1 135 ? 53.217 69.195 -11.531 1.00 42.31 153 SER B O 1
ATOM 2163 N N . ILE B 1 136 ? 54.981 68.192 -12.512 1.00 43.94 154 ILE B N 1
ATOM 2164 C CA . ILE B 1 136 ? 54.218 67.558 -13.577 1.00 41.01 154 ILE B CA 1
ATOM 2165 C C . ILE B 1 136 ? 54.137 66.056 -13.323 1.00 41.23 154 ILE B C 1
ATOM 2166 O O . ILE B 1 136 ? 55.139 65.412 -13.033 1.00 41.67 154 ILE B O 1
ATOM 2171 N N . VAL B 1 137 ? 52.931 65.510 -13.418 1.00 37.30 155 VAL B N 1
ATOM 2172 C CA . VAL B 1 137 ? 52.746 64.069 -13.424 1.00 34.25 155 VAL B CA 1
ATOM 2173 C C . VAL B 1 137 ? 52.167 63.727 -14.790 1.00 36.46 155 VAL B C 1
ATOM 2174 O O . VAL B 1 137 ? 51.100 64.227 -15.142 1.00 35.35 155 VAL B O 1
ATOM 2178 N N . LEU B 1 138 ? 52.881 62.900 -15.553 1.00 38.80 156 LEU B N 1
ATOM 2179 C CA . LEU B 1 138 ? 52.411 62.401 -16.852 1.00 40.74 156 LEU B CA 1
ATOM 2180 C C . LEU B 1 138 ? 51.897 60.967 -16.710 1.00 41.80 156 LEU B C 1
ATOM 2181 O O . LEU B 1 138 ? 52.614 60.094 -16.229 1.00 38.82 156 LEU B O 1
ATOM 2186 N N . THR B 1 139 ? 50.654 60.736 -17.126 1.00 43.38 157 THR B N 1
ATOM 2187 C CA . THR B 1 139 ? 50.046 59.409 -17.069 1.00 45.43 157 THR B CA 1
ATOM 2188 C C . THR B 1 139 ? 50.675 58.482 -18.121 1.00 46.33 157 THR B C 1
ATOM 2189 O O . THR B 1 139 ? 50.712 58.818 -19.300 1.00 48.94 157 THR B O 1
ATOM 2193 N N . GLY B 1 140 ? 51.167 57.326 -17.677 1.00 44.89 158 GLY B N 1
ATOM 2194 C CA . GLY B 1 140 ? 51.823 56.353 -18.551 1.00 47.63 158 GLY B CA 1
ATOM 2195 C C . GLY B 1 140 ? 50.939 55.804 -19.656 1.00 49.15 158 GLY B C 1
ATOM 2196 O O . GLY B 1 140 ? 49.767 55.493 -19.428 1.00 47.12 158 GLY B O 1
ATOM 2197 N N . GLY B 1 141 ? 51.501 55.714 -20.862 1.00 49.48 159 GLY B N 1
ATOM 2198 C CA . GLY B 1 141 ? 50.760 55.274 -22.047 1.00 43.49 159 GLY B CA 1
ATOM 2199 C C . GLY B 1 141 ? 49.838 56.326 -22.639 1.00 48.65 159 GLY B C 1
ATOM 2200 O O . GLY B 1 141 ? 49.029 56.008 -23.502 1.00 52.22 159 GLY B O 1
ATOM 2201 N N . THR B 1 142 ? 49.941 57.571 -22.164 1.00 47.35 160 THR B N 1
ATOM 2202 C CA . THR B 1 142 ? 49.141 58.703 -22.657 1.00 43.72 160 THR B CA 1
ATOM 2203 C C . THR B 1 142 ? 50.019 59.959 -22.717 1.00 46.53 160 THR B C 1
ATOM 2204 O O . THR B 1 142 ? 51.151 59.941 -22.236 1.00 49.06 160 THR B O 1
ATOM 2208 N N . ASN B 1 143 ? 49.495 61.048 -23.290 1.00 45.43 161 ASN B N 1
ATOM 2209 C CA . ASN B 1 143 ? 50.094 62.382 -23.089 1.00 44.23 161 ASN B CA 1
ATOM 2210 C C . ASN B 1 143 ? 49.281 63.275 -22.142 1.00 42.59 161 ASN B C 1
ATOM 2211 O O . ASN B 1 143 ? 49.412 64.498 -22.137 1.00 44.83 161 ASN B O 1
ATOM 2216 N N . GLN B 1 144 ? 48.450 62.634 -21.330 1.00 43.95 162 GLN B N 1
ATOM 2217 C CA . GLN B 1 144 ? 47.608 63.334 -20.377 1.00 44.14 162 GLN B CA 1
ATOM 2218 C C . GLN B 1 144 ? 48.418 63.620 -19.121 1.00 42.18 162 GLN B C 1
ATOM 2219 O O . GLN B 1 144 ? 49.029 62.724 -18.535 1.00 36.89 162 GLN B O 1
ATOM 2225 N N . ALA B 1 145 ? 48.463 64.885 -18.733 1.00 42.08 163 ALA B N 1
ATOM 2226 C CA . ALA B 1 145 ? 49.336 65.270 -17.637 1.00 37.72 163 ALA B CA 1
ATOM 2227 C C . ALA B 1 145 ? 48.742 66.367 -16.781 1.00 39.89 163 ALA B C 1
ATOM 2228 O O . ALA B 1 145 ? 47.936 67.167 -17.255 1.00 34.81 163 ALA B O 1
ATOM 2230 N N . SER B 1 146 ? 49.161 66.376 -15.516 1.00 38.21 164 SER B N 1
ATOM 2231 C CA . SER B 1 146 ? 48.736 67.343 -14.520 1.00 39.65 164 SER B CA 1
ATOM 2232 C C . SER B 1 146 ? 49.939 68.160 -14.040 1.00 40.79 164 SER B C 1
ATOM 2233 O O . SER B 1 146 ? 50.971 67.597 -13.670 1.00 44.17 164 SER B O 1
ATOM 2236 N N . VAL B 1 147 ? 49.798 69.479 -14.027 1.00 41.12 165 VAL B N 1
ATOM 2237 C CA . VAL B 1 147 ? 50.887 70.382 -13.628 1.00 42.65 165 VAL B CA 1
ATOM 2238 C C . VAL B 1 147 ? 50.474 71.173 -12.401 1.00 43.89 165 VAL B C 1
ATOM 2239 O O . VAL B 1 147 ? 49.548 71.965 -12.481 1.00 42.05 165 VAL B O 1
ATOM 2243 N N . THR B 1 148 ? 51.159 70.978 -11.275 1.00 41.78 166 THR B N 1
ATOM 2244 C CA . THR B 1 148 ? 50.859 71.750 -10.066 1.00 38.59 166 THR B CA 1
ATOM 2245 C C . THR B 1 148 ? 51.922 72.843 -9.860 1.00 42.22 166 THR B C 1
ATOM 2246 O O . THR B 1 148 ? 53.123 72.569 -9.878 1.00 42.00 166 THR B O 1
ATOM 2250 N N . ILE B 1 149 ? 51.456 74.077 -9.678 1.00 42.81 167 ILE B N 1
ATOM 2251 C CA . ILE B 1 149 ? 52.314 75.249 -9.540 1.00 48.53 167 ILE B CA 1
ATOM 2252 C C . ILE B 1 149 ? 52.264 75.831 -8.116 1.00 43.80 167 ILE B C 1
ATOM 2253 O O . ILE B 1 149 ? 51.193 76.105 -7.578 1.00 43.20 167 ILE B O 1
ATOM 2258 N N . ASN B 1 150 ? 53.442 76.005 -7.526 1.00 46.10 168 ASN B N 1
ATOM 2259 C CA . ASN B 1 150 ? 53.610 76.613 -6.206 1.00 44.60 168 ASN B CA 1
ATOM 2260 C C . ASN B 1 150 ? 54.394 77.948 -6.307 1.00 42.67 168 ASN B C 1
ATOM 2261 O O . ASN B 1 150 ? 55.618 77.937 -6.381 1.00 45.18 168 ASN 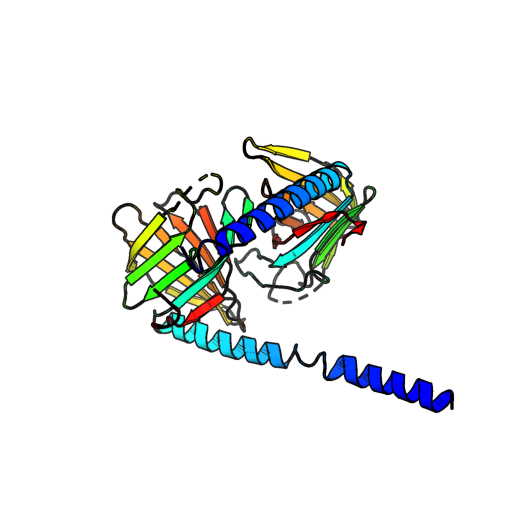B O 1
ATOM 2266 N N . PRO B 1 151 ? 53.689 79.095 -6.305 1.00 48.11 169 PRO B N 1
ATOM 2267 C CA . PRO B 1 151 ? 54.367 80.390 -6.424 1.00 48.72 169 PRO B CA 1
ATOM 2268 C C . PRO B 1 151 ? 54.903 80.964 -5.102 1.00 45.33 169 PRO B C 1
ATOM 2269 O O . PRO B 1 151 ? 54.212 80.950 -4.088 1.00 45.51 169 PRO B O 1
ATOM 2273 N N . ASN B 1 152 ? 56.141 81.456 -5.137 1.00 52.59 170 ASN B N 1
ATOM 2274 C CA . ASN B 1 152 ? 56.784 82.133 -3.997 1.00 51.31 170 ASN B CA 1
ATOM 2275 C C . ASN B 1 152 ? 56.691 81.375 -2.675 1.00 48.76 170 ASN B C 1
ATOM 2276 O O . ASN B 1 152 ? 56.396 81.970 -1.639 1.00 44.16 170 ASN B O 1
ATOM 2281 N N . PHE B 1 153 ? 56.891 80.054 -2.743 1.00 52.64 171 PHE B N 1
ATOM 2282 C CA . PHE B 1 153 ? 56.885 79.149 -1.576 1.00 51.90 171 PHE B CA 1
ATOM 2283 C C . PHE B 1 153 ? 55.605 79.190 -0.726 1.00 51.90 171 PHE B C 1
ATOM 2284 O O . PHE B 1 153 ? 55.604 78.707 0.405 1.00 53.58 171 PHE B O 1
ATOM 2292 N N . SER B 1 154 ? 54.526 79.759 -1.267 1.00 49.00 172 SER B N 1
ATOM 2293 C CA . SER B 1 154 ? 53.306 80.006 -0.491 1.00 49.09 172 SER B CA 1
ATOM 2294 C C . SER B 1 154 ? 52.469 78.750 -0.270 1.00 50.54 172 SER B C 1
ATOM 2295 O O . SER B 1 154 ? 51.667 78.692 0.667 1.00 47.30 172 SER B O 1
ATOM 2298 N N . GLY B 1 155 ? 52.684 77.747 -1.123 1.00 49.26 173 GLY B N 1
ATOM 2299 C CA . GLY B 1 155 ? 51.900 76.517 -1.129 1.00 48.68 173 GLY B CA 1
ATOM 2300 C C . GLY B 1 155 ? 51.419 76.210 -2.541 1.00 57.19 173 GLY B C 1
ATOM 2301 O O . GLY B 1 155 ? 51.429 77.093 -3.411 1.00 54.55 173 GLY B O 1
ATOM 2302 N N . ASN B 1 156 ? 51.022 74.958 -2.780 1.00 56.35 174 ASN B N 1
ATOM 2303 C CA . ASN B 1 156 ? 50.354 74.583 -4.026 1.00 56.20 174 ASN B CA 1
ATOM 2304 C C . ASN B 1 156 ? 49.049 75.350 -4.172 1.00 55.59 174 ASN B C 1
ATOM 2305 O O . ASN B 1 156 ? 48.185 75.310 -3.291 1.00 55.84 174 ASN B O 1
ATOM 2310 N N . THR B 1 157 ? 48.933 76.068 -5.280 1.00 51.45 175 THR B N 1
ATOM 2311 C CA . THR B 1 157 ? 47.853 77.019 -5.462 1.00 55.38 175 THR B CA 1
ATOM 2312 C C . THR B 1 157 ? 47.048 76.726 -6.727 1.00 51.03 175 THR B C 1
ATOM 2313 O O . THR B 1 157 ? 45.832 76.898 -6.734 1.00 59.09 175 THR B O 1
ATOM 2317 N N . LEU B 1 158 ? 47.721 76.273 -7.783 1.00 47.40 176 LEU B N 1
ATOM 2318 C CA . LEU B 1 158 ? 47.068 76.095 -9.079 1.00 49.23 176 LEU B CA 1
ATOM 2319 C C . LEU B 1 158 ? 47.519 74.824 -9.800 1.00 47.39 176 LEU B C 1
ATOM 2320 O O . LEU B 1 158 ? 48.708 74.571 -9.947 1.00 48.42 176 LEU B O 1
ATOM 2325 N N . THR B 1 159 ? 46.551 74.042 -10.268 1.00 43.21 177 THR B N 1
ATOM 2326 C CA . THR B 1 159 ? 46.841 72.842 -11.038 1.00 41.68 177 THR B CA 1
ATOM 2327 C C . THR B 1 159 ? 46.227 72.968 -12.438 1.00 40.26 177 THR B C 1
ATOM 2328 O O . THR B 1 159 ? 45.073 73.346 -12.561 1.00 37.76 177 THR B O 1
ATOM 2332 N N . MET B 1 160 ? 47.011 72.670 -13.475 1.00 41.47 178 MET B N 1
ATOM 2333 C CA . MET B 1 160 ? 46.526 72.609 -14.859 1.00 42.85 178 MET B CA 1
ATOM 2334 C C . MET B 1 160 ? 46.501 71.166 -15.328 1.00 42.57 178 MET B C 1
ATOM 2335 O O . MET B 1 160 ? 47.521 70.473 -15.265 1.00 39.25 178 MET B O 1
ATOM 2340 N N . ASN B 1 161 ? 45.341 70.724 -15.813 1.00 35.65 179 ASN B N 1
ATOM 2341 C CA . ASN B 1 161 ? 45.187 69.379 -16.357 1.00 43.44 179 ASN B CA 1
ATOM 2342 C C . ASN B 1 161 ? 44.989 69.463 -17.845 1.00 40.11 179 ASN B C 1
ATOM 2343 O O . ASN B 1 161 ? 44.116 70.180 -18.308 1.00 41.66 179 ASN B O 1
ATOM 2348 N N . GLY B 1 162 ? 45.794 68.725 -18.597 1.00 42.72 180 GLY B N 1
ATOM 2349 C CA . GLY B 1 162 ? 45.710 68.796 -20.049 1.00 38.25 180 GLY B CA 1
ATOM 2350 C C . GLY B 1 162 ? 46.628 67.835 -20.759 1.00 40.25 180 GLY B C 1
ATOM 2351 O O . GLY B 1 162 ? 46.878 66.733 -20.276 1.00 41.85 180 GLY B O 1
ATOM 2352 N N . TYR B 1 163 ? 47.135 68.275 -21.907 1.00 40.59 181 TYR B N 1
ATOM 2353 C CA . TYR B 1 163 ? 47.896 67.428 -22.820 1.00 45.64 181 TYR B CA 1
ATOM 2354 C C . TYR B 1 163 ? 49.328 67.929 -22.948 1.00 47.12 181 TYR B C 1
ATOM 2355 O O . TYR B 1 163 ? 49.557 69.108 -23.209 1.00 46.49 181 TYR B O 1
ATOM 2364 N N . LEU B 1 164 ? 50.282 67.024 -22.740 1.00 50.79 182 LEU B N 1
ATOM 2365 C CA . LEU B 1 164 ? 51.706 67.339 -22.830 1.00 48.11 182 LEU B CA 1
ATOM 2366 C C . LEU B 1 164 ? 52.249 67.022 -24.231 1.00 49.87 182 LEU B C 1
ATOM 2367 O O . LEU B 1 164 ? 52.329 65.855 -24.623 1.00 44.45 182 LEU B O 1
ATOM 2372 N N . VAL B 1 165 ? 52.617 68.064 -24.976 1.00 51.88 183 VAL B N 1
ATOM 2373 C CA . VAL B 1 165 ? 53.058 67.914 -26.377 1.00 50.46 183 VAL B CA 1
ATOM 2374 C C . VAL B 1 165 ? 54.471 68.464 -26.584 1.00 53.03 183 VAL B C 1
ATOM 2375 O O . VAL B 1 165 ? 54.929 69.295 -25.784 1.00 50.62 183 VAL B O 1
ATOM 2379 N N . PRO B 1 166 ? 55.185 67.983 -27.634 1.00 56.41 184 PRO B N 1
ATOM 2380 C CA . PRO B 1 166 ? 56.448 68.639 -27.970 1.00 58.17 184 PRO B CA 1
ATOM 2381 C C . PRO B 1 166 ? 56.223 70.076 -28.395 1.00 59.92 184 PRO B C 1
ATOM 2382 O O . PRO B 1 166 ? 55.220 70.375 -29.049 1.00 59.91 184 PRO B O 1
ATOM 2386 N N . TYR B 1 167 ? 57.133 70.954 -27.980 1.00 65.79 185 TYR B N 1
ATOM 2387 C CA . TYR B 1 167 ? 57.112 72.348 -28.393 1.00 68.67 185 TYR B CA 1
ATOM 2388 C C . TYR B 1 167 ? 57.239 72.426 -29.912 1.00 69.67 185 TYR B C 1
ATOM 2389 O O . TYR B 1 167 ? 58.097 71.779 -30.512 1.00 70.69 185 TYR B O 1
ATOM 2398 N N . ASN B 1 168 ? 56.428 73.272 -30.507 1.00 72.61 186 ASN B N 1
ATOM 2399 C CA . ASN B 1 168 ? 56.262 73.325 -31.924 1.00 77.29 186 ASN B CA 1
ATOM 2400 C C . ASN B 1 168 ? 56.205 74.789 -32.331 1.00 79.67 186 ASN B C 1
ATOM 2401 O O . ASN B 1 168 ? 55.275 75.493 -31.999 1.00 76.80 186 ASN B O 1
ATOM 2406 N N . GLU B 1 169 ? 57.226 75.252 -33.035 1.00 82.89 187 GLU B N 1
ATOM 2407 C CA . GLU B 1 169 ? 57.333 76.657 -33.400 1.00 86.68 187 GLU B CA 1
ATOM 2408 C C . GLU B 1 169 ? 56.045 77.106 -34.040 1.00 87.37 187 GLU B C 1
ATOM 2409 O O . GLU B 1 169 ? 55.584 78.215 -33.832 1.00 86.70 187 GLU B O 1
ATOM 2415 N N . GLY B 1 170 ? 55.490 76.224 -34.849 1.00 88.89 188 GLY B N 1
ATOM 2416 C CA . GLY B 1 170 ? 54.200 76.431 -35.451 1.00 91.69 188 GLY B CA 1
ATOM 2417 C C . GLY B 1 170 ? 53.201 76.766 -34.387 1.00 93.80 188 GLY B C 1
ATOM 2418 O O . GLY B 1 170 ? 53.023 77.927 -34.049 1.00 94.45 188 GLY B O 1
ATOM 2419 N N . HIS B 1 171 ? 52.540 75.744 -33.852 1.00 94.95 189 HIS B N 1
ATOM 2420 C CA . HIS B 1 171 ? 51.353 75.945 -33.030 1.00 94.57 189 HIS B CA 1
ATOM 2421 C C . HIS B 1 171 ? 51.574 77.049 -32.001 1.00 92.44 189 HIS B C 1
ATOM 2422 O O . HIS B 1 171 ? 50.665 77.823 -31.702 1.00 93.53 189 HIS B O 1
ATOM 2429 N N . HIS B 1 172 ? 52.788 77.116 -31.464 1.00 89.46 190 HIS B N 1
ATOM 2430 C CA . HIS B 1 172 ? 53.027 77.793 -30.195 1.00 89.07 190 HIS B CA 1
ATOM 2431 C C . HIS B 1 172 ? 53.679 79.155 -30.411 1.00 93.42 190 HIS B C 1
ATOM 2432 O O . HIS B 1 172 ? 53.946 79.553 -31.544 1.00 94.22 190 HIS B O 1
ATOM 2439 N N . HIS B 1 173 ? 53.931 79.865 -29.316 1.00 97.15 191 HIS B N 1
ATOM 2440 C CA . HIS B 1 173 ? 53.938 81.322 -29.333 1.00 101.70 191 HIS B CA 1
ATOM 2441 C C . HIS B 1 173 ? 54.620 81.885 -28.090 1.00 99.63 191 HIS B C 1
ATOM 2442 O O . HIS B 1 173 ? 53.959 82.398 -27.186 1.00 96.38 191 HIS B O 1
#

Organism: Phocaeicola vulgatus (strain ATCC 8482 / DSM 1447 / JCM 5826 / CCUG 4940 / NBRC 14291 / NCTC 11154) (NCBI:txid435590)

Nearest PDB structures (foldseek):
  3fyf-assembly1_B  TM=1.006E+00  e=1.558E-30  Phocaeicola vulgatus ATCC 8482
  3fyf-assembly1_A  TM=9.772E-01  e=2.151E-24  Phocaeicola vulgatus ATCC 8482
  4gdz-assembly1_A-3  TM=8.836E-01  e=1.434E-14  Bacteroides eggerthii DSM 20697
  2mo5-assembly1_A  TM=2.818E-01  e=1.442E-01  Homo sapiens
  7ufs-assembly1_D  TM=4.401E-01  e=1.952E+00  Bifidobacterium longum

Radius of gyration: 21.55 Å; Cα contacts (8 Å, |Δi|>4): 761; chains: 2; bounding box: 54×60×51 Å